Protein AF-A0A836KSA7-F1 (afdb_monomer)

pLDDT: mean 70.34, std 17.81, range [30.48, 93.75]

Solvent-accessible surface area (backbone atoms only — not comparable to full-atom values): 11871 Å² total; per-residue (Å²): 141,84,83,89,85,87,88,81,93,78,91,84,72,97,82,87,84,76,79,69,64,59,57,54,52,58,58,57,68,65,62,60,73,76,80,74,68,47,34,47,59,55,51,37,51,52,52,47,57,53,31,49,72,66,36,78,79,47,52,71,56,47,30,69,50,36,53,71,79,88,66,91,42,76,52,68,41,68,75,39,38,83,56,42,76,61,32,20,43,34,37,53,62,88,69,81,68,68,41,80,44,81,46,84,77,20,40,37,36,34,55,71,81,59,95,88,54,55,53,57,40,32,39,33,41,35,27,39,52,88,24,44,30,82,48,67,77,38,71,33,66,48,44,75,43,66,84,51,67,65,24,41,33,42,36,33,36,38,38,31,40,97,86,66,56,61,45,77,48,76,55,45,54,35,38,32,33,38,28,60,44,53,74,72,60,67,58,64,59,60,56,44,45,60,67,55,27,36,63,40,33,60,61,44,66

Sequence (205 aa):
MASSAARSSRSPGFRALCMFGTVALVLLSVCGAPAQGATVADLKNEIRRELQSINVGMTDLYSSLSSPPTVQQQFCTTSIMSEAEGLSLTMEKLSTPYGVLATKFGLLIFKDDFVFGPSIKLIGASARADGTLTTDVQRGNSILVPYEPQTIVFVTGIITNSRGDVSILPMSHYMLVSAYFCSYMHMDVATLYKETFKDVFAELA

Organism: NCBI:txid2249476

Foldseek 3Di:
DDDDDDDDDDDDDPDDPDPPVVVVVVVVPVPDDPPQFDFLLQLLVVVLVVLVVQPPPCNVVQLVLLAFDPDDDFDFDPVLCVLPNFKTKGWDDPPDFWDWDRHNFAIKIAGDDPVPWWDKKKWKFKAALVGGTPHPIDIDRIDGYGQDARIKIKMKMWTQGPVRNIDIGRIIIMHMHTPCCVPPVVHDVSCCRCPSNVVSSVSND

Mean predicted aligned error: 13.47 Å

Structure (mmCIF, N/CA/C/O backbone):
data_AF-A0A836KSA7-F1
#
_entry.id   AF-A0A836KSA7-F1
#
loop_
_atom_site.group_PDB
_atom_site.id
_atom_site.type_symbol
_atom_site.label_atom_id
_atom_site.label_alt_id
_atom_site.label_comp_id
_atom_site.label_asym_id
_atom_site.label_entity_id
_atom_site.label_seq_id
_atom_site.pdbx_PDB_ins_code
_atom_site.Cartn_x
_atom_site.Cartn_y
_atom_site.Cartn_z
_atom_site.occupancy
_atom_site.B_iso_or_equiv
_atom_site.auth_seq_id
_atom_site.auth_comp_id
_atom_site.auth_asym_id
_atom_site.auth_atom_id
_atom_site.pdbx_PDB_model_num
ATOM 1 N N . MET A 1 1 ? -36.932 87.471 -33.719 1.00 32.34 1 MET A N 1
ATOM 2 C CA . MET A 1 1 ? -36.378 88.226 -32.572 1.00 32.34 1 MET A CA 1
ATOM 3 C C . MET A 1 1 ? -35.072 87.573 -32.147 1.00 32.34 1 MET A C 1
ATOM 5 O O . MET A 1 1 ? -34.946 86.365 -32.290 1.00 32.34 1 MET A O 1
ATOM 9 N N . ALA A 1 2 ? -34.091 88.384 -31.759 1.00 31.36 2 ALA A N 1
ATOM 10 C CA . ALA A 1 2 ? -32.671 88.055 -31.711 1.00 31.36 2 ALA A CA 1
ATOM 11 C C . ALA A 1 2 ? -32.148 87.638 -30.318 1.00 31.36 2 ALA A C 1
ATOM 13 O O . ALA A 1 2 ? -32.700 88.043 -29.304 1.00 31.36 2 ALA A O 1
ATOM 14 N N . SER A 1 3 ? -30.998 86.951 -30.356 1.00 30.89 3 SER A N 1
ATOM 15 C CA . SER A 1 3 ? -29.806 87.102 -29.495 1.00 30.89 3 SER A CA 1
ATOM 16 C C . SER A 1 3 ? -29.750 86.558 -28.049 1.00 30.89 3 SER A C 1
ATOM 18 O O . SER A 1 3 ? -30.451 87.011 -27.157 1.00 30.89 3 SER A O 1
ATOM 20 N N . SER A 1 4 ? -28.742 85.687 -27.855 1.00 37.44 4 SER A N 1
ATOM 21 C CA . SER A 1 4 ? -27.735 85.610 -26.766 1.00 37.44 4 SER A CA 1
ATOM 22 C C . SER A 1 4 ? -28.146 85.598 -25.280 1.00 37.44 4 SER A C 1
ATOM 24 O O . SER A 1 4 ? -28.617 86.605 -24.768 1.00 37.44 4 SER A O 1
ATOM 26 N N . ALA A 1 5 ? -27.717 84.563 -24.535 1.00 40.38 5 ALA A N 1
ATOM 27 C CA . ALA A 1 5 ? -26.548 84.599 -23.625 1.00 40.38 5 ALA A CA 1
ATOM 28 C C . ALA A 1 5 ? -26.619 83.589 -22.450 1.00 40.38 5 ALA A C 1
ATOM 30 O O . ALA A 1 5 ? -27.679 83.303 -21.909 1.00 40.38 5 ALA A O 1
ATOM 31 N N . ALA A 1 6 ? -25.412 83.200 -22.013 1.00 33.62 6 ALA A N 1
ATOM 32 C CA . ALA A 1 6 ? -24.986 82.814 -20.658 1.00 33.62 6 ALA A CA 1
ATOM 33 C C . ALA A 1 6 ? -24.927 81.323 -20.248 1.00 33.62 6 ALA A C 1
ATOM 35 O O . ALA A 1 6 ? -25.902 80.583 -20.195 1.00 33.62 6 ALA A O 1
ATOM 36 N N . ARG A 1 7 ? -23.688 80.946 -19.897 1.00 40.22 7 ARG A N 1
ATOM 37 C CA . ARG A 1 7 ? -23.184 79.690 -19.324 1.00 40.22 7 ARG A CA 1
ATOM 38 C C . ARG A 1 7 ? -23.739 79.428 -17.920 1.00 40.22 7 ARG A C 1
ATOM 40 O O . ARG A 1 7 ? -23.856 80.361 -17.134 1.00 40.22 7 ARG A O 1
ATOM 47 N N . SER A 1 8 ? -23.846 78.155 -17.537 1.00 30.48 8 SER A N 1
ATOM 48 C CA . SER A 1 8 ? -23.557 77.739 -16.161 1.00 30.48 8 SER A CA 1
ATOM 49 C C . SER A 1 8 ? -23.083 76.287 -16.107 1.00 30.48 8 SER A C 1
ATOM 51 O O . SER A 1 8 ? -23.613 75.403 -16.774 1.00 30.48 8 SER A O 1
ATOM 53 N N . SER A 1 9 ? -22.026 76.108 -15.327 1.00 40.66 9 SER A N 1
ATOM 54 C CA . SER A 1 9 ? -21.291 74.888 -15.026 1.00 40.66 9 SER A CA 1
ATOM 55 C C . SER A 1 9 ? -22.154 73.832 -14.332 1.00 40.66 9 SER A C 1
ATOM 57 O O . SER A 1 9 ? -22.823 74.130 -13.343 1.00 40.66 9 SER A O 1
ATOM 59 N N . ARG A 1 10 ? -22.056 72.579 -14.789 1.00 36.41 10 ARG A N 1
ATOM 60 C CA . ARG A 1 10 ? -22.175 71.383 -13.941 1.00 36.41 10 ARG A CA 1
ATOM 61 C C . ARG A 1 10 ? -21.562 70.192 -14.669 1.00 36.41 10 ARG A C 1
ATOM 63 O O . ARG A 1 10 ? -22.126 69.679 -15.629 1.00 36.41 10 ARG A O 1
ATOM 70 N N . SER A 1 11 ? -20.386 69.775 -14.216 1.00 45.88 11 SER A N 1
ATOM 71 C CA . SER A 1 11 ? -19.821 68.467 -14.531 1.00 45.88 11 SER A CA 1
ATOM 72 C C . SER A 1 11 ? -20.641 67.366 -13.848 1.00 45.88 11 SER A C 1
ATOM 74 O O . SER A 1 11 ? -21.010 67.489 -12.679 1.00 45.88 11 SER A O 1
ATOM 76 N N . PRO A 1 12 ? -20.906 66.269 -14.565 1.00 36.81 12 PRO A N 1
ATOM 77 C CA . PRO A 1 12 ? -20.819 64.947 -13.957 1.00 36.81 12 PRO A CA 1
ATOM 78 C C . PRO A 1 12 ? -20.039 64.013 -14.900 1.00 36.81 12 PRO A C 1
ATOM 80 O O . PRO A 1 12 ? -20.080 64.151 -16.113 1.00 36.81 12 PRO A O 1
ATOM 83 N N . GLY A 1 13 ? -19.276 63.033 -14.459 1.00 34.88 13 GLY A N 1
ATOM 84 C CA . GLY A 1 13 ? -18.901 62.634 -13.127 1.00 34.88 13 GLY A CA 1
ATOM 85 C C . GLY A 1 13 ? -17.680 61.737 -13.281 1.00 34.88 13 GLY A C 1
ATOM 86 O O . GLY A 1 13 ? -17.583 60.929 -14.203 1.00 34.88 13 GLY A O 1
ATOM 87 N N . PHE A 1 14 ? -16.740 61.900 -12.359 1.00 44.47 14 PHE A N 1
ATOM 88 C CA . PHE A 1 14 ? -15.823 60.841 -11.974 1.00 44.47 14 PHE A CA 1
ATOM 89 C C . PHE A 1 14 ? -16.623 59.550 -11.759 1.00 44.47 14 PHE A C 1
ATOM 91 O O . PHE A 1 14 ? -17.482 59.546 -10.878 1.00 44.47 14 PHE A O 1
ATOM 98 N N . ARG A 1 15 ? -16.360 58.500 -12.551 1.00 42.03 15 ARG A N 1
ATOM 99 C CA . ARG A 1 15 ? -16.540 57.061 -12.236 1.00 42.03 15 ARG A CA 1
ATOM 100 C C . ARG A 1 15 ? -16.454 56.232 -13.521 1.00 42.03 15 ARG A C 1
ATOM 102 O O . ARG A 1 15 ? -17.458 55.748 -14.024 1.00 42.03 15 ARG A O 1
ATOM 109 N N . ALA A 1 16 ? -15.250 56.054 -14.053 1.00 43.50 16 ALA A N 1
ATOM 110 C CA . ALA A 1 16 ? -15.011 55.024 -15.068 1.00 43.50 16 ALA A CA 1
ATOM 111 C C . ALA A 1 16 ? -13.532 54.623 -15.135 1.00 43.50 16 ALA A C 1
ATOM 113 O O . ALA A 1 16 ? -12.961 54.537 -16.209 1.00 43.50 16 ALA A O 1
ATOM 114 N N . LEU A 1 17 ? -12.881 54.419 -13.991 1.00 44.91 17 LEU A N 1
ATOM 115 C CA . LEU A 1 17 ? -11.536 53.841 -13.920 1.00 44.91 17 LEU A CA 1
ATOM 116 C C . LEU A 1 17 ? -11.388 53.239 -12.528 1.00 44.91 17 LEU A C 1
ATOM 118 O O . LEU A 1 17 ? -10.976 53.941 -11.620 1.00 44.91 17 LEU A O 1
ATOM 122 N N . CYS A 1 18 ? -11.850 52.000 -12.338 1.00 44.34 18 CYS A N 1
ATOM 123 C CA . CYS A 1 18 ? -11.487 51.156 -11.182 1.00 44.34 18 CYS A CA 1
ATOM 124 C C . CYS A 1 18 ? -12.026 49.711 -11.256 1.00 44.34 18 CYS A C 1
ATOM 126 O O . CYS A 1 18 ? -11.783 48.943 -10.335 1.00 44.34 18 CYS A O 1
ATOM 128 N N . MET A 1 19 ? -12.741 49.300 -12.314 1.00 45.00 19 MET A N 1
ATOM 129 C CA . MET A 1 19 ? -13.352 47.955 -12.380 1.00 45.00 19 MET A CA 1
ATOM 130 C C . MET A 1 19 ? -12.636 46.936 -13.276 1.00 45.00 19 MET A C 1
ATOM 132 O O . MET A 1 19 ? -13.084 45.800 -13.357 1.00 45.00 19 MET A O 1
ATOM 136 N N . PHE A 1 20 ? -11.524 47.298 -13.922 1.00 42.38 20 PHE A N 1
ATOM 137 C CA . PHE A 1 20 ? -10.760 46.346 -14.746 1.00 42.38 20 PHE A CA 1
ATOM 138 C C . PHE A 1 20 ? -9.479 45.834 -14.067 1.00 42.38 20 PHE A C 1
ATOM 140 O O . PHE A 1 20 ? -8.949 44.805 -14.469 1.00 42.38 20 PHE A O 1
ATOM 147 N N . GLY A 1 21 ? -9.006 46.499 -13.005 1.00 41.69 21 GLY A N 1
ATOM 148 C CA . GLY A 1 21 ? -7.803 46.078 -12.273 1.00 41.69 21 GLY A CA 1
ATOM 149 C C . GLY A 1 21 ? -8.043 44.939 -11.278 1.00 41.69 21 GLY A C 1
ATOM 150 O O . GLY A 1 21 ? -7.181 44.085 -11.098 1.00 41.69 21 GLY A O 1
ATOM 151 N N . THR A 1 22 ? -9.224 44.879 -10.658 1.00 47.09 22 THR A N 1
ATOM 152 C CA . THR A 1 22 ? -9.536 43.862 -9.639 1.00 47.09 22 THR A CA 1
ATOM 153 C C . THR A 1 22 ? -9.866 42.501 -10.242 1.00 47.09 22 THR A C 1
ATOM 155 O O . THR A 1 22 ? -9.516 41.484 -9.655 1.00 47.09 22 THR A O 1
ATOM 158 N N . VAL A 1 23 ? -10.456 42.453 -11.440 1.00 46.97 23 VAL A N 1
ATOM 159 C CA . VAL A 1 23 ? -10.751 41.180 -12.123 1.00 46.97 23 VAL A CA 1
ATOM 160 C C . VAL A 1 23 ? -9.466 40.511 -12.625 1.00 46.97 23 VAL A C 1
ATOM 162 O O . VAL A 1 23 ? -9.320 39.298 -12.503 1.00 46.97 23 VAL A O 1
ATOM 165 N N . ALA A 1 24 ? -8.491 41.292 -13.103 1.00 46.97 24 ALA A N 1
ATOM 166 C CA . ALA A 1 24 ? -7.192 40.765 -13.520 1.00 46.97 24 ALA A CA 1
ATOM 167 C C . ALA A 1 24 ? -6.358 40.238 -12.336 1.00 46.97 24 ALA A C 1
ATOM 169 O O . 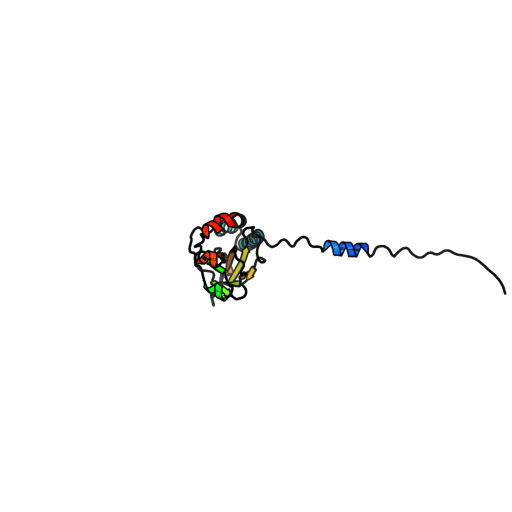ALA A 1 24 ? -5.705 39.205 -12.467 1.00 46.97 24 ALA A O 1
ATOM 170 N N . LEU A 1 25 ? -6.421 40.890 -11.166 1.00 45.59 25 LEU A N 1
ATOM 171 C CA . LEU A 1 25 ? -5.718 40.413 -9.968 1.00 45.59 25 LEU A CA 1
ATOM 172 C C . LEU A 1 25 ? -6.342 39.130 -9.392 1.00 45.59 25 LEU A C 1
ATOM 174 O O . LEU A 1 25 ? -5.611 38.254 -8.943 1.00 45.59 25 LEU A O 1
ATOM 178 N N . VAL A 1 26 ? -7.672 38.991 -9.458 1.00 50.16 26 VAL A N 1
ATOM 179 C CA . VAL A 1 26 ? -8.382 37.770 -9.032 1.00 50.16 26 VAL A CA 1
ATOM 180 C C . VAL A 1 26 ? -8.122 36.606 -9.994 1.00 50.16 26 VAL A C 1
ATOM 182 O O . VAL A 1 26 ? -7.989 35.473 -9.550 1.00 50.16 26 VAL A O 1
ATOM 185 N N . LEU A 1 27 ? -7.983 36.857 -11.299 1.00 43.53 27 LEU A N 1
ATOM 186 C CA . LEU A 1 27 ? -7.633 35.808 -12.266 1.00 43.53 27 LEU A CA 1
ATO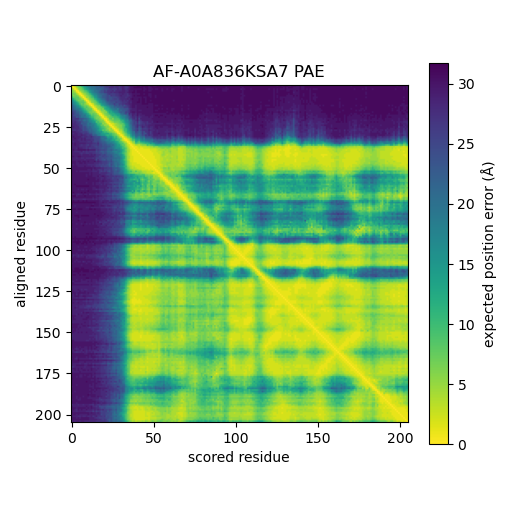M 187 C C . LEU A 1 27 ? -6.163 35.367 -12.157 1.00 43.53 27 LEU A C 1
ATOM 189 O O . LEU A 1 27 ? -5.866 34.195 -12.372 1.00 43.53 27 LEU A O 1
ATOM 193 N N . LEU A 1 28 ? -5.250 36.266 -11.768 1.00 44.25 28 LEU A N 1
ATOM 194 C CA . LEU A 1 28 ? -3.837 35.933 -11.543 1.00 44.25 28 LEU A CA 1
ATOM 195 C C . LEU A 1 28 ? -3.579 35.242 -10.194 1.00 44.25 28 LEU A C 1
ATOM 197 O O . LEU A 1 28 ? -2.612 34.495 -10.090 1.00 44.25 28 LEU A O 1
ATOM 201 N N . SER A 1 29 ? -4.443 35.412 -9.187 1.00 43.97 29 SER A N 1
ATOM 202 C CA . SER A 1 29 ? -4.341 34.668 -7.918 1.00 43.97 29 SER A CA 1
ATOM 203 C C . SER A 1 29 ? -4.849 33.222 -8.001 1.00 43.97 29 SER A C 1
ATOM 205 O O . SER A 1 29 ? -4.660 32.458 -7.061 1.00 43.97 29 SER A O 1
ATOM 207 N N . VAL A 1 30 ? -5.501 32.846 -9.110 1.00 47.84 30 VAL A N 1
ATOM 208 C CA . VAL A 1 30 ? -5.959 31.470 -9.399 1.00 47.84 30 VAL A CA 1
ATOM 209 C C . VAL A 1 30 ? -4.967 30.731 -10.312 1.00 47.84 30 VAL A C 1
ATOM 211 O O . VAL A 1 30 ? -5.152 29.553 -10.609 1.00 47.84 30 VAL A O 1
ATOM 214 N N . CYS A 1 31 ? -3.857 31.377 -10.700 1.00 42.41 31 CYS A N 1
ATOM 215 C CA . CYS A 1 31 ? -2.671 30.667 -11.172 1.00 42.41 31 CYS A CA 1
ATOM 216 C C . CYS A 1 31 ? -2.085 29.936 -9.963 1.00 42.41 31 CYS A C 1
ATOM 218 O O . CYS A 1 31 ? -1.319 30.496 -9.179 1.00 42.41 31 CYS A O 1
ATOM 220 N N . GLY A 1 32 ? -2.606 28.725 -9.766 1.00 41.94 32 GLY A N 1
ATOM 221 C CA . GLY A 1 32 ? -2.458 27.935 -8.567 1.00 41.94 32 GLY A CA 1
ATOM 222 C C . GLY A 1 32 ? -1.011 27.851 -8.124 1.00 41.94 32 GLY A C 1
ATOM 223 O O . GLY A 1 32 ? -0.102 27.633 -8.928 1.00 41.94 32 GLY A O 1
ATOM 224 N N . ALA A 1 33 ? -0.821 27.931 -6.807 1.00 43.66 33 ALA A N 1
ATOM 225 C CA . ALA A 1 33 ? 0.244 27.150 -6.209 1.00 43.66 33 ALA A CA 1
ATOM 226 C C . ALA A 1 33 ? 0.212 25.767 -6.885 1.00 43.66 33 ALA A C 1
ATOM 228 O O . ALA A 1 33 ? -0.894 25.232 -7.055 1.00 43.66 33 ALA A O 1
ATOM 229 N N . PRO A 1 34 ? 1.356 25.226 -7.344 1.00 44.81 34 PRO A N 1
ATOM 230 C CA . PRO A 1 34 ? 1.368 23.879 -7.888 1.00 44.81 34 PRO A CA 1
ATOM 231 C C . PRO A 1 34 ? 0.628 23.012 -6.877 1.00 44.81 34 PRO A C 1
ATOM 233 O O . PRO A 1 34 ? 0.962 23.065 -5.691 1.00 44.81 34 PRO A O 1
ATOM 236 N N . ALA A 1 35 ? -0.442 22.341 -7.312 1.00 53.56 35 ALA A N 1
ATOM 237 C CA . ALA A 1 35 ? -1.150 21.406 -6.457 1.00 53.56 35 ALA A CA 1
ATOM 238 C C . ALA A 1 35 ? -0.094 20.389 -6.027 1.00 53.56 35 ALA A C 1
ATOM 240 O O . ALA A 1 35 ? 0.363 19.590 -6.844 1.00 53.56 35 ALA A O 1
ATOM 241 N N . GLN A 1 36 ? 0.411 20.538 -4.801 1.00 63.84 36 GLN A N 1
ATOM 242 C CA . GLN A 1 36 ? 1.409 19.628 -4.275 1.00 63.84 36 GLN A CA 1
ATOM 243 C C . GLN A 1 36 ? 0.707 18.281 -4.212 1.00 63.84 36 GLN A C 1
ATOM 245 O O . GLN A 1 36 ? -0.367 18.172 -3.620 1.00 63.84 36 GLN A O 1
ATOM 250 N N . GLY A 1 37 ? 1.254 17.301 -4.933 1.00 74.31 37 GLY A N 1
ATOM 251 C CA . GLY A 1 37 ? 0.722 15.948 -4.901 1.00 74.31 37 GLY A CA 1
ATOM 252 C C . GLY A 1 37 ? 0.707 15.448 -3.462 1.00 74.31 37 GLY A C 1
ATOM 253 O O . GLY A 1 37 ? 1.581 15.818 -2.676 1.00 74.31 37 GLY A O 1
ATOM 254 N N . ALA A 1 38 ? -0.288 14.630 -3.123 1.00 88.12 38 ALA A N 1
ATOM 255 C CA . ALA A 1 38 ? -0.345 13.996 -1.816 1.00 88.12 38 ALA A CA 1
ATOM 256 C C . ALA A 1 38 ? 0.953 13.219 -1.551 1.00 88.12 38 ALA A C 1
ATOM 258 O O . ALA A 1 38 ? 1.590 12.694 -2.467 1.00 88.12 38 ALA A O 1
ATOM 259 N N . THR A 1 39 ? 1.352 13.151 -0.292 1.00 93.00 39 THR A N 1
ATOM 260 C CA . THR A 1 39 ? 2.628 12.588 0.145 1.00 93.00 39 THR A CA 1
ATOM 261 C C . THR A 1 39 ? 2.418 11.453 1.135 1.00 93.00 39 THR A C 1
ATOM 263 O O . THR A 1 39 ? 1.345 11.265 1.712 1.00 93.00 39 THR A O 1
ATOM 266 N N . VAL A 1 40 ? 3.474 10.689 1.379 1.00 90.38 40 VAL A N 1
ATOM 267 C CA . VAL A 1 40 ? 3.503 9.653 2.419 1.00 90.38 40 VAL A CA 1
ATOM 268 C C . VAL A 1 40 ? 3.157 10.219 3.807 1.00 90.38 40 VAL A C 1
ATOM 270 O O . VAL A 1 40 ? 2.525 9.526 4.608 1.00 90.38 40 VAL A O 1
ATOM 273 N N . ALA A 1 41 ? 3.465 11.492 4.071 1.00 91.00 41 ALA A N 1
ATOM 274 C CA . ALA A 1 41 ? 3.054 12.175 5.295 1.00 91.00 41 ALA A CA 1
ATOM 275 C C . ALA A 1 41 ? 1.522 12.278 5.420 1.00 91.00 41 ALA A C 1
ATOM 277 O O . ALA A 1 41 ? 0.976 12.123 6.515 1.00 91.00 41 ALA A O 1
ATOM 278 N N . ASP A 1 42 ? 0.802 12.470 4.312 1.00 92.50 42 ASP A N 1
ATOM 279 C CA . ASP A 1 42 ? -0.664 12.504 4.308 1.00 92.50 42 ASP A CA 1
ATOM 280 C C . ASP A 1 42 ? -1.252 11.134 4.658 1.00 92.50 42 ASP A C 1
ATOM 282 O O . ASP A 1 42 ? -2.176 11.043 5.469 1.00 92.50 42 ASP A O 1
ATOM 286 N N . LEU A 1 43 ? -0.664 10.054 4.130 1.00 91.44 43 LEU A N 1
ATOM 287 C CA . LEU A 1 43 ? -1.025 8.685 4.505 1.00 91.44 43 LEU A CA 1
ATOM 288 C C . LEU A 1 43 ? -0.759 8.418 5.996 1.00 91.44 43 LEU A C 1
ATOM 290 O O . LEU A 1 43 ? -1.621 7.877 6.692 1.00 91.44 43 LEU A O 1
ATOM 294 N N . LYS A 1 44 ? 0.405 8.834 6.512 1.00 90.38 44 LYS A N 1
ATOM 295 C CA . LYS A 1 44 ? 0.755 8.721 7.937 1.00 90.38 44 LYS A CA 1
ATOM 296 C C . LYS A 1 44 ? -0.264 9.437 8.819 1.00 90.38 44 LYS A C 1
ATOM 298 O O . LYS A 1 44 ? -0.751 8.870 9.799 1.00 90.38 44 LYS A O 1
ATOM 303 N N . ASN A 1 45 ? -0.579 10.684 8.482 1.00 90.12 45 ASN A N 1
ATOM 304 C CA . ASN A 1 45 ? -1.521 11.511 9.230 1.00 90.12 45 ASN A CA 1
ATOM 305 C C . ASN A 1 45 ? -2.919 10.899 9.226 1.00 90.12 45 ASN A C 1
ATOM 307 O O . ASN A 1 45 ? -3.598 10.898 10.255 1.00 90.12 45 ASN A O 1
ATOM 311 N N . GLU A 1 46 ? -3.319 10.325 8.097 1.00 90.50 46 GLU A N 1
ATOM 312 C CA . GLU A 1 46 ? -4.594 9.647 7.975 1.00 90.50 46 GLU A CA 1
ATOM 313 C C . GLU A 1 46 ? -4.704 8.446 8.915 1.00 90.50 46 GLU A C 1
ATOM 315 O O . GLU A 1 46 ? -5.675 8.323 9.663 1.00 90.50 46 GLU A O 1
ATOM 320 N N . ILE A 1 47 ? -3.688 7.586 8.935 1.00 88.44 47 ILE A N 1
ATOM 321 C CA . ILE A 1 47 ? -3.703 6.399 9.791 1.00 88.44 47 ILE A CA 1
ATOM 322 C C . ILE A 1 47 ? -3.595 6.793 11.268 1.00 88.44 47 ILE A C 1
ATOM 324 O O . ILE A 1 47 ? -4.309 6.244 12.108 1.00 88.44 47 ILE A O 1
ATOM 328 N N . ARG A 1 48 ? -2.785 7.806 11.600 1.00 87.00 48 ARG A N 1
ATOM 329 C CA . ARG A 1 48 ? -2.711 8.359 12.961 1.00 87.00 48 ARG A CA 1
ATOM 330 C C . ARG A 1 48 ? -4.056 8.873 13.456 1.00 87.00 48 ARG A C 1
ATOM 332 O O . ARG A 1 48 ? -4.421 8.586 14.595 1.00 87.00 48 ARG A O 1
ATOM 339 N N . ARG A 1 49 ? -4.801 9.595 12.615 1.00 86.94 49 ARG A N 1
ATOM 340 C CA . ARG A 1 49 ? -6.138 10.099 12.956 1.00 86.94 49 ARG A CA 1
ATOM 341 C C . ARG A 1 49 ? -7.084 8.963 13.331 1.00 86.94 49 ARG A C 1
ATOM 343 O O . ARG A 1 49 ? -7.835 9.069 14.297 1.00 86.94 49 ARG A O 1
ATOM 350 N N . GLU A 1 50 ? -7.033 7.867 12.590 1.00 85.69 50 GLU A N 1
ATOM 351 C CA . GLU A 1 50 ? -7.880 6.707 12.851 1.00 85.69 50 GLU A CA 1
ATOM 352 C C . GLU A 1 50 ? -7.437 5.948 14.105 1.00 85.69 50 GLU A C 1
ATOM 354 O O . GLU A 1 50 ? -8.274 5.583 14.924 1.00 85.69 50 GLU A O 1
ATOM 359 N N . LEU A 1 51 ? -6.134 5.790 14.338 1.00 82.31 51 LEU A N 1
ATOM 360 C CA . LEU A 1 51 ? -5.612 5.173 15.561 1.00 82.31 51 LEU A CA 1
ATOM 361 C C . LEU A 1 51 ? -5.997 5.939 16.825 1.00 82.31 51 LEU A C 1
ATOM 363 O O . LEU A 1 51 ? -6.386 5.324 17.816 1.00 82.31 51 LEU A O 1
ATOM 367 N N . GLN A 1 52 ? -5.955 7.271 16.777 1.00 80.94 52 GLN A N 1
ATOM 368 C CA . GLN A 1 52 ? -6.413 8.122 17.877 1.00 80.94 52 GLN A CA 1
ATOM 369 C C . GLN A 1 52 ? -7.897 7.914 18.195 1.00 80.94 52 GLN A C 1
ATOM 371 O O . GLN A 1 52 ? -8.287 8.025 19.355 1.00 80.94 52 GLN A O 1
ATOM 376 N N . SER A 1 53 ? -8.716 7.576 17.192 1.00 77.88 53 SER A N 1
ATOM 377 C CA . SER A 1 53 ? -10.130 7.247 17.404 1.00 77.88 53 SER A CA 1
ATOM 378 C C . SER A 1 53 ? -10.343 5.897 18.102 1.00 77.88 53 SER A C 1
ATOM 380 O O . SER A 1 53 ? -11.380 5.698 18.730 1.00 77.88 53 SER A O 1
ATOM 382 N N . ILE A 1 54 ? -9.360 4.990 18.032 1.00 77.50 54 ILE A N 1
ATOM 383 C CA . ILE A 1 54 ? -9.385 3.682 18.700 1.00 77.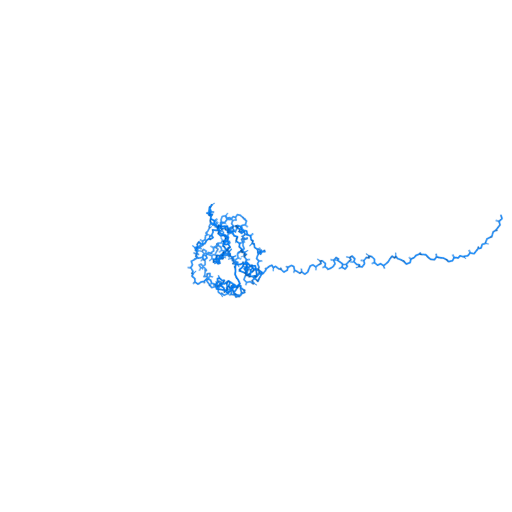50 54 ILE A CA 1
ATOM 384 C C . ILE A 1 54 ? -8.921 3.830 20.151 1.00 77.50 54 ILE A C 1
ATOM 386 O O . ILE A 1 54 ? -9.636 3.448 21.076 1.00 77.50 54 ILE A O 1
ATOM 390 N N . ASN A 1 55 ? -7.713 4.365 20.357 1.00 70.88 55 ASN A N 1
ATOM 391 C CA . ASN A 1 55 ? -7.151 4.675 21.671 1.00 70.88 55 ASN A CA 1
ATOM 392 C C . ASN A 1 55 ? -5.912 5.575 21.512 1.00 70.88 55 ASN A C 1
ATOM 394 O O . ASN A 1 55 ? -5.076 5.342 20.639 1.00 70.88 55 ASN A O 1
ATOM 398 N N . VAL A 1 56 ? -5.735 6.542 22.414 1.00 64.44 56 VAL A N 1
ATOM 399 C CA . VAL A 1 56 ? -4.582 7.460 22.443 1.00 64.44 56 VAL A CA 1
ATOM 400 C C . VAL A 1 56 ? -3.233 6.716 22.504 1.00 64.44 56 VAL A C 1
ATOM 402 O O . VAL A 1 56 ? -2.257 7.208 21.953 1.00 64.44 56 VAL A O 1
ATOM 405 N N . GLY A 1 57 ? -3.169 5.518 23.102 1.00 60.31 57 GLY A N 1
ATOM 406 C CA . GLY A 1 57 ? -1.937 4.714 23.197 1.00 60.31 57 GLY A CA 1
ATOM 407 C C . GLY A 1 57 ? -1.569 3.880 21.957 1.00 60.31 57 GLY A C 1
ATOM 408 O O . GLY A 1 57 ? -0.522 3.240 21.949 1.00 60.31 57 GLY A O 1
ATOM 409 N N . MET A 1 58 ? -2.406 3.845 20.913 1.00 63.12 58 MET A N 1
ATOM 410 C CA . MET A 1 58 ? -2.180 2.991 19.731 1.00 63.12 58 MET A CA 1
ATOM 411 C C . MET A 1 58 ? -1.303 3.643 18.652 1.00 63.12 58 MET A C 1
ATOM 413 O O . MET A 1 58 ? -0.873 2.964 17.721 1.00 63.12 58 MET A O 1
ATOM 417 N N . THR A 1 59 ? -1.006 4.940 18.756 1.00 61.16 59 THR A N 1
ATOM 418 C CA . THR A 1 59 ? -0.159 5.649 17.782 1.00 61.16 59 THR A CA 1
ATOM 419 C C . THR A 1 59 ? 1.297 5.194 17.809 1.00 61.16 59 THR A C 1
ATOM 421 O O . THR A 1 59 ? 1.936 5.190 16.760 1.00 61.16 59 THR A O 1
ATOM 424 N N . ASP A 1 60 ? 1.802 4.751 18.962 1.00 59.81 60 ASP A N 1
ATOM 425 C CA . ASP A 1 60 ? 3.178 4.252 19.091 1.00 59.81 60 ASP A CA 1
ATOM 426 C C . ASP A 1 60 ? 3.348 2.890 18.394 1.00 59.81 60 ASP A C 1
ATOM 428 O O . ASP A 1 60 ? 4.401 2.601 17.822 1.00 59.81 60 ASP A O 1
ATOM 432 N N . LEU A 1 61 ? 2.274 2.088 18.344 1.00 60.72 61 LEU A N 1
ATOM 433 C CA . LEU A 1 61 ? 2.241 0.786 17.672 1.00 60.72 61 LEU A CA 1
ATOM 434 C C . LEU A 1 61 ? 2.417 0.921 16.152 1.00 60.72 61 LEU A C 1
ATOM 436 O O . LEU A 1 61 ? 3.014 0.053 15.519 1.00 60.72 61 LEU A O 1
ATOM 440 N N . TYR A 1 62 ? 1.941 2.020 15.567 1.00 66.25 62 TYR A N 1
ATOM 441 C CA . TYR A 1 62 ? 1.984 2.242 14.123 1.00 66.25 62 TYR A CA 1
ATOM 442 C C . TYR A 1 62 ? 3.403 2.289 13.561 1.00 66.25 62 TYR A C 1
ATOM 444 O O . TYR A 1 62 ? 3.669 1.644 12.552 1.00 66.25 62 TYR A O 1
ATOM 452 N N . SER A 1 63 ? 4.317 2.962 14.266 1.00 62.47 63 SER A N 1
ATOM 453 C CA . SER A 1 63 ? 5.716 3.099 13.845 1.00 62.47 63 SER A CA 1
ATOM 454 C C . SER A 1 63 ? 6.416 1.750 13.636 1.00 62.47 63 SER A C 1
ATOM 456 O O . SER A 1 63 ? 7.251 1.586 12.749 1.00 62.47 63 SER A O 1
ATOM 458 N N . SER A 1 64 ? 6.032 0.745 14.431 1.00 62.06 64 SER A N 1
ATOM 459 C CA . SER A 1 64 ? 6.553 -0.619 14.320 1.00 62.06 64 SER A CA 1
ATOM 460 C C . SER A 1 64 ? 5.956 -1.394 13.139 1.00 62.06 64 SER A C 1
ATOM 462 O O . SER A 1 64 ? 6.632 -2.241 12.550 1.00 62.06 64 SER A O 1
ATOM 464 N N . LEU A 1 65 ? 4.712 -1.078 12.763 1.00 62.34 65 LEU A N 1
ATOM 465 C CA . LEU A 1 65 ? 3.970 -1.729 11.679 1.00 62.34 65 LEU A CA 1
ATOM 466 C C . LEU A 1 65 ? 4.355 -1.200 10.294 1.00 62.34 65 LEU A C 1
ATOM 468 O O . LEU A 1 65 ? 4.125 -1.889 9.307 1.00 62.34 65 LEU A O 1
ATOM 472 N N . SER A 1 66 ? 4.943 -0.008 10.222 1.00 70.25 66 SER A N 1
ATOM 473 C CA . SER A 1 66 ? 5.389 0.641 8.988 1.00 70.25 66 SER A CA 1
ATOM 474 C C . SER A 1 66 ? 6.883 0.459 8.709 1.00 70.25 66 SER A C 1
ATOM 476 O O . SER A 1 66 ? 7.477 1.240 7.971 1.00 70.25 66 SER A O 1
ATOM 478 N N . SER A 1 67 ? 7.525 -0.529 9.336 1.00 75.12 67 SER A N 1
ATOM 479 C CA . SER A 1 67 ? 8.933 -0.842 9.087 1.00 75.12 67 SER A CA 1
ATOM 480 C C . SER A 1 67 ? 9.109 -1.616 7.770 1.00 75.12 67 SER A C 1
ATOM 482 O O . SER A 1 67 ? 8.199 -2.337 7.352 1.00 75.12 67 SER A O 1
ATOM 484 N N . PRO A 1 68 ? 10.267 -1.488 7.091 1.00 72.12 68 PRO A N 1
ATOM 485 C CA . PRO A 1 68 ? 10.511 -2.230 5.863 1.00 72.12 68 PRO A CA 1
ATOM 486 C C . PRO A 1 68 ? 10.498 -3.750 6.121 1.00 72.12 68 PRO A C 1
ATOM 488 O O . PRO A 1 68 ? 11.018 -4.197 7.152 1.00 72.12 68 PRO A O 1
ATOM 491 N N . PRO A 1 69 ? 9.984 -4.557 5.171 1.00 68.12 69 PRO A N 1
ATOM 492 C CA . PRO A 1 69 ? 9.920 -6.013 5.281 1.00 68.12 69 PRO A CA 1
ATOM 493 C C . PRO A 1 69 ? 11.258 -6.647 5.679 1.00 68.12 69 PRO A C 1
ATOM 495 O O . PRO A 1 69 ? 12.298 -6.382 5.066 1.00 68.12 69 PRO A O 1
ATOM 498 N N . THR A 1 70 ? 11.238 -7.550 6.664 1.00 61.25 70 THR A N 1
ATOM 499 C CA . THR A 1 70 ? 12.420 -8.356 7.038 1.00 61.25 70 THR A CA 1
ATOM 500 C C . THR A 1 70 ? 12.445 -9.732 6.372 1.00 61.25 70 THR A C 1
ATOM 502 O O . THR A 1 70 ? 13.528 -10.292 6.200 1.00 61.25 70 THR A O 1
ATOM 505 N N . VAL A 1 71 ? 11.287 -10.275 5.966 1.00 53.12 71 VAL A N 1
ATOM 506 C CA . VAL A 1 71 ? 11.155 -11.622 5.384 1.00 53.12 71 VAL A CA 1
ATOM 507 C C . VAL A 1 71 ? 10.765 -11.547 3.908 1.00 53.12 71 VAL A C 1
ATOM 509 O O . VAL A 1 71 ? 9.749 -10.970 3.535 1.00 53.12 71 VAL A O 1
ATOM 512 N N . GLN A 1 72 ? 11.577 -12.193 3.072 1.00 55.09 72 GLN A N 1
ATOM 513 C CA . GLN A 1 72 ? 11.471 -12.213 1.617 1.00 55.09 72 GLN A CA 1
ATOM 514 C C . GLN A 1 72 ? 10.640 -13.414 1.155 1.00 55.09 72 GLN A C 1
ATOM 516 O O . GLN A 1 72 ? 11.131 -14.540 1.098 1.00 55.09 72 GLN A O 1
ATOM 521 N N . GLN A 1 73 ? 9.384 -13.198 0.787 1.00 51.69 73 GLN A N 1
ATOM 522 C CA . GLN A 1 73 ? 8.716 -14.109 -0.139 1.00 51.69 73 GLN A CA 1
ATOM 523 C C . GLN A 1 73 ? 8.319 -13.282 -1.341 1.00 51.69 73 GLN A C 1
ATOM 525 O O . GLN A 1 73 ? 7.481 -12.407 -1.219 1.00 51.69 73 GLN A O 1
ATOM 530 N N . GLN A 1 74 ? 8.976 -13.504 -2.476 1.00 56.19 74 GLN A N 1
ATOM 531 C CA . GLN A 1 74 ? 8.615 -12.839 -3.716 1.00 56.19 74 GLN A CA 1
ATOM 532 C C . GLN A 1 74 ? 7.680 -13.762 -4.490 1.00 56.19 74 GLN A C 1
ATOM 534 O O . GLN A 1 74 ? 8.095 -14.815 -4.970 1.00 56.19 74 GLN A O 1
ATOM 539 N N . PHE A 1 75 ? 6.417 -13.375 -4.612 1.00 56.94 75 PHE A N 1
ATOM 540 C CA . PHE A 1 75 ? 5.495 -14.020 -5.538 1.00 56.94 75 PHE A CA 1
ATOM 541 C C . PHE A 1 75 ? 5.391 -13.150 -6.783 1.00 56.94 75 PHE A C 1
ATOM 543 O O . PHE A 1 75 ? 4.552 -12.259 -6.819 1.00 56.94 75 PHE A O 1
ATOM 550 N N . CYS A 1 76 ? 6.247 -13.387 -7.782 1.00 58.97 76 CYS A N 1
ATOM 551 C CA . CYS A 1 76 ? 6.072 -12.770 -9.095 1.00 58.97 76 CYS A CA 1
ATOM 552 C C . CYS A 1 76 ? 4.826 -13.380 -9.741 1.00 58.97 76 CYS A C 1
ATOM 554 O O . CYS A 1 76 ? 4.861 -14.523 -10.203 1.00 58.97 76 CYS A O 1
ATOM 556 N N . THR A 1 77 ? 3.720 -12.640 -9.774 1.00 56.53 77 THR A N 1
ATOM 557 C CA . THR A 1 77 ? 2.573 -13.055 -10.583 1.00 56.53 77 THR A CA 1
ATOM 558 C C . THR A 1 77 ? 2.731 -12.545 -12.013 1.00 56.53 77 THR A C 1
ATOM 560 O O . THR A 1 77 ? 2.684 -11.346 -12.286 1.00 56.53 77 THR A O 1
ATOM 563 N N . THR A 1 78 ? 2.898 -13.477 -12.951 1.00 52.00 78 THR A N 1
ATOM 564 C CA . THR A 1 78 ? 2.868 -13.187 -14.391 1.00 52.00 78 THR A CA 1
ATOM 565 C C . THR A 1 78 ? 1.448 -12.929 -14.898 1.00 52.00 78 THR A C 1
ATOM 567 O O . THR A 1 78 ? 1.287 -12.487 -16.031 1.00 52.00 78 THR A O 1
ATOM 570 N N . SER A 1 79 ? 0.407 -13.158 -14.081 1.00 50.16 79 SER A N 1
ATOM 571 C CA . SER A 1 79 ? -0.992 -12.957 -14.487 1.00 50.16 79 SER A CA 1
ATOM 572 C C . SER A 1 79 ? -1.339 -11.490 -14.736 1.00 50.16 79 SER A C 1
ATOM 574 O O . SER A 1 79 ? -2.341 -11.207 -15.378 1.00 50.16 79 SER A O 1
ATOM 576 N N . ILE A 1 80 ? -0.527 -10.548 -14.244 1.00 52.94 80 ILE A N 1
ATOM 577 C CA . ILE A 1 80 ? -0.718 -9.122 -14.538 1.00 52.94 80 ILE A CA 1
ATOM 578 C C . ILE A 1 80 ? -0.339 -8.821 -15.989 1.00 52.94 80 ILE A C 1
ATOM 580 O O . ILE A 1 80 ? -0.919 -7.915 -16.570 1.00 52.94 80 ILE A O 1
ATOM 584 N N . MET A 1 81 ? 0.528 -9.619 -16.623 1.00 50.16 81 MET A N 1
ATOM 585 C CA . MET A 1 81 ? 0.958 -9.384 -18.005 1.00 50.16 81 MET A CA 1
ATOM 586 C C . MET A 1 81 ? -0.193 -9.414 -19.020 1.00 50.16 81 MET A C 1
ATOM 588 O O . MET A 1 81 ? -0.066 -8.783 -20.063 1.00 50.16 81 MET A O 1
ATOM 592 N N . SER A 1 82 ? -1.300 -10.116 -18.738 1.00 48.72 82 SER A N 1
ATOM 593 C CA . SER A 1 82 ? -2.480 -10.125 -19.617 1.00 48.72 82 SER A CA 1
ATOM 594 C C . SER A 1 82 ? -3.386 -8.900 -19.453 1.00 48.72 82 SER A C 1
ATOM 596 O O . SER A 1 82 ? -4.161 -8.613 -20.358 1.00 48.72 82 SER A O 1
ATOM 598 N N . GLU A 1 83 ? -3.295 -8.185 -18.327 1.00 60.31 83 GLU A N 1
ATOM 599 C CA . GLU A 1 83 ? -4.121 -7.003 -18.019 1.00 60.31 83 GLU A CA 1
ATOM 600 C C . GLU A 1 83 ? -3.322 -5.686 -18.112 1.00 60.31 83 GLU A C 1
ATOM 602 O O . GLU A 1 83 ? -3.884 -4.636 -18.414 1.00 60.31 83 GLU A O 1
ATOM 607 N N . ALA A 1 84 ? -2.005 -5.738 -17.888 1.00 59.22 84 ALA A N 1
ATOM 608 C CA . ALA A 1 84 ? -1.048 -4.652 -18.060 1.00 59.22 84 ALA A CA 1
ATOM 609 C C . ALA A 1 84 ? 0.309 -5.215 -18.527 1.00 59.22 84 ALA A C 1
ATOM 611 O O . ALA A 1 84 ? 1.0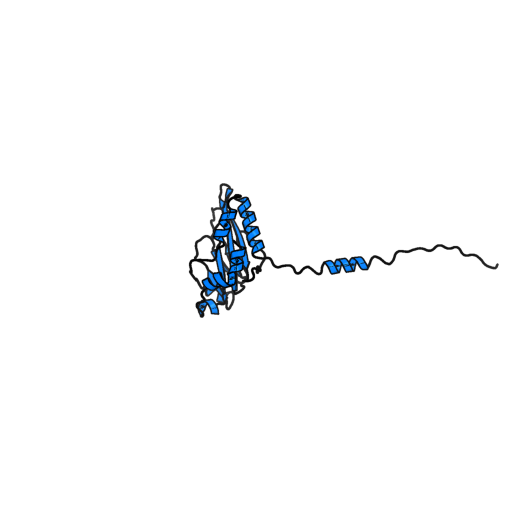72 -5.797 -17.748 1.00 59.22 84 ALA A O 1
ATOM 612 N N . GLU A 1 85 ? 0.610 -5.051 -19.819 1.00 56.88 85 GLU A N 1
ATOM 613 C CA . GLU A 1 85 ? 1.836 -5.576 -20.426 1.00 56.88 85 GLU A CA 1
ATOM 614 C C . GLU A 1 85 ? 3.097 -5.049 -19.721 1.00 56.88 85 GLU A C 1
ATOM 616 O O . GLU A 1 85 ? 3.250 -3.858 -19.455 1.00 56.88 85 GLU A O 1
ATOM 621 N N . GLY A 1 86 ? 4.038 -5.954 -19.438 1.00 58.06 86 GLY A N 1
ATOM 622 C CA . GLY A 1 86 ? 5.357 -5.587 -18.923 1.00 58.06 86 GLY A CA 1
ATOM 623 C C . GLY A 1 86 ? 5.432 -5.295 -17.421 1.00 58.06 86 GLY A C 1
ATOM 624 O O . GLY A 1 86 ? 6.487 -4.846 -16.968 1.00 58.06 86 GLY A O 1
ATOM 625 N N . LEU A 1 87 ? 4.389 -5.588 -16.634 1.00 57.72 87 LEU A N 1
ATOM 626 C CA . LEU A 1 87 ? 4.383 -5.422 -15.174 1.00 57.72 87 LEU A CA 1
ATOM 627 C C . LEU A 1 87 ? 4.274 -6.747 -14.412 1.00 57.72 87 LEU A C 1
ATOM 629 O O . LEU A 1 87 ? 3.651 -7.704 -14.867 1.00 57.72 87 LEU A O 1
ATOM 633 N N . SER A 1 88 ? 4.892 -6.783 -13.233 1.00 61.44 88 SER A N 1
ATOM 634 C CA . SER A 1 88 ? 4.799 -7.873 -12.266 1.00 61.44 88 SER A CA 1
ATOM 635 C C . SER A 1 88 ? 4.648 -7.303 -10.860 1.00 61.44 88 SER A C 1
ATOM 637 O O . SER A 1 88 ? 5.237 -6.283 -10.506 1.00 61.44 88 SER A O 1
ATOM 639 N N . LEU A 1 89 ? 3.854 -7.978 -10.042 1.00 66.38 89 LEU A N 1
ATOM 640 C CA . LEU A 1 89 ? 3.653 -7.627 -8.643 1.00 66.38 89 LEU A CA 1
ATOM 641 C C . LEU A 1 89 ? 4.518 -8.535 -7.784 1.00 66.38 89 LEU A C 1
ATOM 643 O O . LEU A 1 89 ? 4.528 -9.743 -8.006 1.00 66.38 89 LEU A O 1
ATOM 647 N N . THR A 1 90 ? 5.188 -7.949 -6.800 1.00 63.19 90 THR A N 1
ATOM 648 C CA . THR A 1 90 ? 5.850 -8.670 -5.718 1.00 63.19 90 THR A CA 1
ATOM 649 C C . THR A 1 90 ? 5.131 -8.345 -4.418 1.00 63.19 90 THR A C 1
ATOM 651 O O . THR A 1 90 ? 4.937 -7.179 -4.077 1.00 63.19 90 THR A O 1
ATOM 654 N N . MET A 1 91 ? 4.715 -9.375 -3.688 1.00 59.00 91 MET A N 1
ATOM 655 C CA . MET A 1 91 ? 3.946 -9.228 -2.452 1.00 59.00 91 MET A CA 1
ATOM 656 C C . MET A 1 91 ? 4.792 -9.671 -1.271 1.00 59.00 91 MET A C 1
ATOM 658 O O . MET A 1 91 ? 5.317 -10.778 -1.309 1.00 59.00 91 MET A O 1
ATOM 662 N N . GLU A 1 92 ? 4.883 -8.865 -0.212 1.00 56.31 92 GLU A N 1
ATOM 663 C CA . GLU A 1 92 ? 5.322 -9.394 1.078 1.00 56.31 92 GLU A CA 1
ATOM 664 C C . GLU A 1 92 ? 4.321 -10.477 1.518 1.00 56.31 92 GLU A C 1
ATOM 666 O O . GLU A 1 92 ? 3.120 -10.337 1.278 1.00 56.31 92 GLU A O 1
ATOM 671 N N . LYS A 1 93 ? 4.839 -11.584 2.073 1.00 49.31 93 LYS A N 1
ATOM 672 C CA . LYS A 1 93 ? 4.122 -12.783 2.547 1.00 49.31 93 LYS A CA 1
ATOM 673 C C . LYS A 1 93 ? 2.630 -12.522 2.794 1.00 49.31 93 LYS A C 1
ATOM 675 O O . LYS A 1 93 ? 2.297 -11.698 3.638 1.00 49.31 93 LYS A O 1
ATOM 680 N N . LEU A 1 94 ? 1.761 -13.284 2.114 1.00 48.78 94 LEU A N 1
ATOM 681 C CA . LEU A 1 94 ? 0.306 -13.372 2.325 1.00 48.78 94 LEU A CA 1
ATOM 682 C C . LEU A 1 94 ? -0.023 -13.817 3.767 1.00 48.78 94 LEU A C 1
ATOM 684 O O . LEU A 1 94 ? -0.594 -14.880 3.999 1.00 48.78 94 L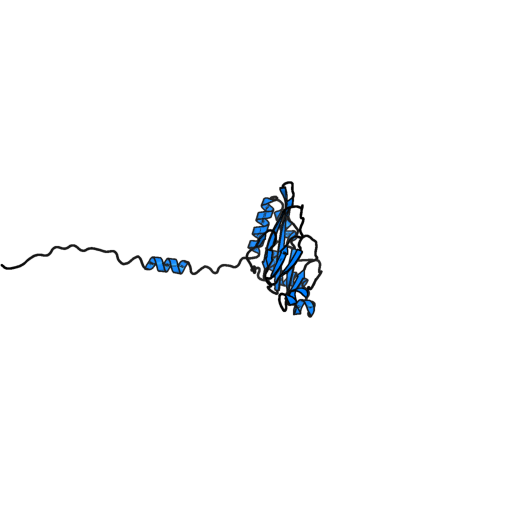EU A O 1
ATOM 688 N N . SER A 1 95 ? 0.339 -13.040 4.782 1.00 47.00 95 SER A N 1
ATOM 689 C CA . SER A 1 95 ? -0.409 -13.058 6.021 1.00 47.00 95 SER A CA 1
ATOM 690 C C . SER A 1 95 ? -1.727 -12.393 5.676 1.00 47.00 95 SER A C 1
ATOM 692 O O . SER A 1 95 ? -1.800 -11.171 5.574 1.00 47.00 95 SER A O 1
ATOM 694 N N . THR A 1 96 ? -2.739 -13.222 5.426 1.00 52.53 96 THR A N 1
ATOM 695 C CA . THR A 1 96 ? -4.157 -12.882 5.567 1.00 52.53 96 THR A CA 1
ATOM 696 C C . THR A 1 96 ? -4.295 -11.732 6.570 1.00 52.53 96 THR A C 1
ATOM 698 O O . THR A 1 96 ? -4.036 -11.928 7.761 1.00 52.53 96 THR A O 1
ATOM 701 N N . PRO A 1 97 ? -4.643 -10.530 6.088 1.00 65.88 97 PRO A N 1
ATOM 702 C CA . PRO A 1 97 ? -6.067 -10.299 5.927 1.00 65.88 97 PRO A CA 1
ATOM 703 C C . PRO A 1 97 ? -6.524 -9.704 4.586 1.00 65.88 97 PRO A C 1
ATOM 705 O O . PRO A 1 97 ? -7.739 -9.550 4.470 1.00 65.88 97 PRO A O 1
ATOM 708 N N . TYR A 1 98 ? -5.648 -9.377 3.628 1.00 79.00 98 TYR A N 1
ATOM 709 C CA . TYR A 1 98 ? -6.035 -8.696 2.376 1.00 79.00 98 TYR A CA 1
ATOM 710 C C . TYR A 1 98 ? -5.933 -9.604 1.141 1.00 79.00 98 TYR A C 1
ATOM 712 O O . TYR A 1 98 ? -4.944 -10.318 0.972 1.00 79.00 98 TYR A O 1
ATOM 720 N N . GLY A 1 99 ? -6.943 -9.531 0.275 1.00 78.75 99 GLY A N 1
ATOM 721 C CA . GLY A 1 99 ? -6.952 -10.085 -1.074 1.00 78.75 99 GLY A CA 1
ATOM 722 C C . GLY A 1 99 ? -6.530 -9.029 -2.097 1.00 78.75 99 GLY A C 1
ATOM 723 O O . GLY A 1 99 ? -6.807 -7.838 -1.934 1.00 78.75 99 GLY A O 1
ATOM 724 N N . VAL A 1 100 ? -5.847 -9.463 -3.155 1.00 80.56 100 VAL A N 1
ATOM 725 C CA . VAL A 1 100 ? -5.405 -8.595 -4.255 1.00 80.56 100 VAL A CA 1
ATOM 726 C C . VAL A 1 100 ? -5.873 -9.196 -5.573 1.00 80.56 100 VAL A C 1
ATOM 728 O O . VAL A 1 100 ? -5.546 -10.339 -5.889 1.00 80.56 100 VAL A O 1
ATOM 731 N N . LEU A 1 101 ? -6.628 -8.420 -6.347 1.00 79.00 101 LEU A N 1
ATOM 732 C CA . LEU A 1 101 ? -7.119 -8.783 -7.671 1.00 79.00 101 LEU A CA 1
ATOM 733 C C . LEU A 1 101 ? -6.559 -7.814 -8.715 1.00 79.00 101 LEU A C 1
ATOM 735 O O . LEU A 1 101 ? -6.691 -6.598 -8.595 1.00 79.00 101 LEU A O 1
ATOM 739 N N . ALA A 1 102 ? -5.959 -8.362 -9.767 1.00 77.12 102 ALA A N 1
ATOM 740 C CA . ALA A 1 102 ? -5.567 -7.597 -10.942 1.00 77.12 102 ALA A CA 1
ATOM 741 C C . ALA A 1 102 ? -6.801 -7.266 -11.798 1.00 77.12 102 ALA A C 1
ATOM 743 O O . ALA A 1 102 ? -7.622 -8.140 -12.071 1.00 77.12 102 ALA A O 1
ATOM 744 N N . THR A 1 103 ? -6.934 -6.010 -12.219 1.00 77.00 103 THR A N 1
ATOM 745 C CA . THR A 1 103 ? -8.018 -5.529 -13.085 1.00 77.00 103 THR A CA 1
ATOM 746 C C . THR A 1 103 ? -7.430 -4.656 -14.184 1.00 77.00 103 THR A C 1
ATOM 748 O O . THR A 1 103 ? -6.392 -4.039 -13.974 1.00 77.00 103 THR A O 1
ATOM 751 N N . LYS A 1 104 ? -8.138 -4.459 -15.297 1.00 72.44 104 LYS A N 1
ATOM 752 C 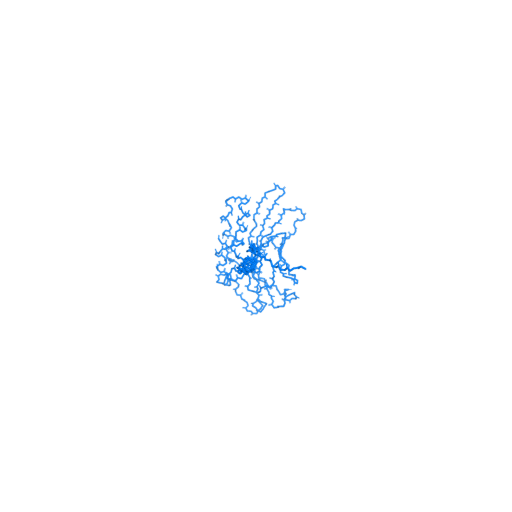CA . LYS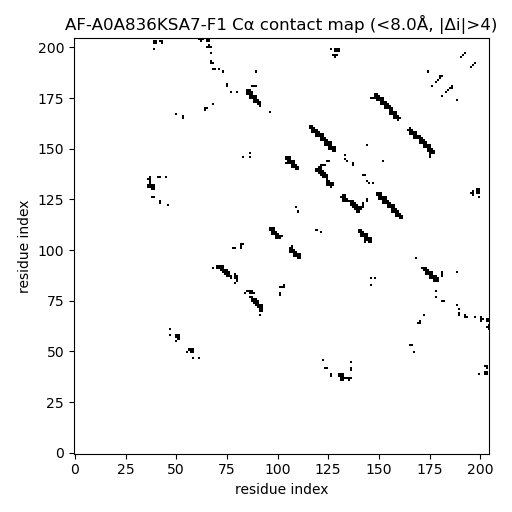 A 1 104 ? -7.722 -3.521 -16.359 1.00 72.44 104 LYS A CA 1
ATOM 753 C C . LYS A 1 104 ? -7.435 -2.074 -15.912 1.00 72.44 104 LYS A C 1
ATOM 755 O O . LYS A 1 104 ? -6.891 -1.295 -16.686 1.00 72.44 104 LYS A O 1
ATOM 760 N N . PHE A 1 105 ? -7.860 -1.680 -14.709 1.00 78.56 105 PHE A N 1
ATOM 761 C CA . PHE A 1 105 ? -7.671 -0.329 -14.172 1.00 78.56 105 PHE A CA 1
ATOM 762 C C . PHE A 1 105 ? -6.560 -0.238 -13.114 1.00 78.56 105 PHE A C 1
ATOM 764 O O . PHE A 1 105 ? -6.217 0.866 -12.698 1.00 78.56 105 PHE A O 1
ATOM 771 N N . GLY A 1 106 ? -6.012 -1.368 -12.660 1.00 80.75 106 GLY A N 1
ATOM 772 C CA . GLY A 1 106 ? -5.060 -1.420 -11.553 1.00 80.75 106 GLY A CA 1
ATOM 773 C C . GLY A 1 106 ? -5.255 -2.633 -10.646 1.00 80.75 106 GLY A C 1
ATOM 774 O O . GLY A 1 106 ? -6.034 -3.544 -10.944 1.00 80.75 106 GLY A O 1
ATOM 775 N N . LEU A 1 107 ? -4.568 -2.631 -9.504 1.00 82.94 107 LEU A N 1
ATOM 776 C CA . LEU A 1 107 ? -4.760 -3.628 -8.454 1.00 82.94 107 LEU A CA 1
ATOM 777 C C . LEU A 1 107 ? -5.906 -3.209 -7.537 1.00 82.94 107 LEU A C 1
ATOM 779 O O . LEU A 1 107 ? -5.824 -2.198 -6.840 1.00 82.94 107 LEU A O 1
ATOM 783 N N . LEU A 1 108 ? -6.957 -4.019 -7.513 1.00 87.00 108 LEU A N 1
ATOM 784 C CA . LEU A 1 108 ? -8.007 -3.926 -6.516 1.00 87.00 108 LEU A CA 1
ATOM 785 C C . LEU A 1 108 ? -7.553 -4.680 -5.266 1.00 87.00 108 LEU A C 1
ATOM 787 O O . LEU A 1 108 ? -7.381 -5.898 -5.295 1.00 87.00 108 LEU A O 1
ATOM 791 N N . ILE A 1 109 ? -7.378 -3.958 -4.167 1.00 87.50 109 ILE A N 1
ATOM 792 C CA . ILE A 1 109 ? -7.054 -4.532 -2.864 1.00 87.50 109 ILE A CA 1
ATOM 793 C C . ILE A 1 109 ? -8.314 -4.479 -2.016 1.00 87.50 109 ILE A C 1
ATOM 795 O O . ILE A 1 109 ? -8.939 -3.429 -1.870 1.00 87.50 109 ILE A O 1
ATOM 799 N N . PHE A 1 110 ? -8.698 -5.619 -1.471 1.00 86.00 110 PHE A N 1
ATOM 800 C CA . PHE A 1 110 ? -9.903 -5.789 -0.672 1.00 86.00 110 PHE A CA 1
ATOM 801 C C . PHE A 1 110 ? -9.599 -6.725 0.494 1.00 86.00 110 PHE A C 1
ATOM 803 O O . PHE A 1 110 ? -8.506 -7.277 0.611 1.00 86.00 110 PHE A O 1
ATOM 810 N N . LYS A 1 111 ? -10.551 -6.896 1.400 1.00 77.81 111 LYS A N 1
ATOM 811 C CA . LYS A 1 111 ? -10.466 -7.930 2.426 1.00 77.81 111 LYS A CA 1
ATOM 812 C C . LYS A 1 111 ? -11.378 -9.082 2.027 1.00 77.81 111 LYS A C 1
ATOM 814 O O . LYS A 1 111 ? -12.543 -8.824 1.762 1.00 77.81 111 LYS A O 1
ATOM 819 N N . ASP A 1 112 ? -10.855 -10.312 2.012 1.00 64.19 112 ASP A N 1
ATOM 820 C CA . ASP A 1 112 ? -11.668 -11.506 1.745 1.00 64.19 112 ASP A CA 1
ATOM 821 C C . ASP A 1 112 ? -12.888 -11.545 2.676 1.00 64.19 112 ASP A C 1
ATOM 823 O O . ASP A 1 112 ? -12.771 -11.358 3.896 1.00 64.19 112 ASP A O 1
ATOM 827 N N . ASP A 1 113 ? -14.051 -11.732 2.054 1.00 54.25 113 ASP A N 1
ATOM 828 C CA . ASP A 1 113 ? -15.367 -11.469 2.620 1.00 54.25 113 ASP A CA 1
ATOM 829 C C . ASP A 1 113 ? -15.649 -12.309 3.871 1.00 54.25 113 ASP A C 1
ATOM 831 O O . ASP A 1 113 ? -15.744 -13.537 3.825 1.00 54.25 113 ASP A O 1
ATOM 835 N N . PHE A 1 114 ? -15.918 -11.639 4.992 1.00 54.19 114 PHE A N 1
ATOM 836 C CA . PHE A 1 114 ? -16.740 -12.235 6.037 1.00 54.19 114 PHE A CA 1
ATOM 837 C C . PHE A 1 114 ? -18.192 -11.813 5.809 1.00 54.19 114 PHE A C 1
ATOM 839 O O . PHE A 1 114 ? -18.606 -10.743 6.247 1.00 54.19 114 PHE A O 1
ATOM 846 N N . VAL A 1 115 ? -18.988 -12.679 5.177 1.00 50.59 115 VAL A N 1
ATOM 847 C CA . VAL A 1 115 ? -20.434 -12.460 4.945 1.00 50.59 115 VAL A CA 1
ATOM 848 C C . VAL A 1 115 ? -21.205 -12.202 6.259 1.00 50.59 115 VAL A C 1
ATOM 850 O O . VAL A 1 115 ? -22.243 -11.548 6.254 1.00 50.59 115 VAL A O 1
ATOM 853 N N . PHE A 1 116 ? -20.664 -12.651 7.401 1.00 53.78 116 PHE A N 1
ATOM 854 C CA . PHE A 1 116 ? -21.204 -12.439 8.753 1.00 53.78 116 PHE A CA 1
ATOM 855 C C . PHE A 1 116 ? -20.120 -12.021 9.765 1.00 53.78 116 PHE A C 1
ATOM 857 O O . PHE A 1 116 ? -20.040 -12.573 10.863 1.00 53.78 116 PHE A O 1
ATOM 864 N N . GLY A 1 117 ? -19.236 -11.094 9.388 1.00 62.84 117 GLY A N 1
ATOM 865 C CA . GLY A 1 117 ? -18.101 -10.690 10.223 1.00 62.84 117 GLY A CA 1
ATOM 866 C C . GLY A 1 117 ? -18.005 -9.196 10.513 1.00 62.84 117 GLY A C 1
ATOM 867 O O . GLY A 1 117 ? -18.937 -8.437 10.253 1.00 62.84 117 GLY A O 1
ATOM 868 N N . PRO A 1 118 ? -16.881 -8.773 11.111 1.00 70.62 118 PRO A N 1
ATOM 869 C CA . PRO A 1 118 ? -16.665 -7.381 11.459 1.00 70.62 118 PRO A CA 1
ATOM 870 C C . PRO A 1 118 ? -16.579 -6.502 10.201 1.00 70.62 118 PRO A C 1
ATOM 872 O O . PRO A 1 118 ? -16.035 -6.928 9.181 1.00 70.62 118 PRO A O 1
ATOM 875 N N . SER A 1 119 ? -17.087 -5.269 10.270 1.00 80.31 119 SER A N 1
ATOM 876 C CA . SER A 1 119 ? -16.978 -4.320 9.158 1.00 80.31 119 SER A CA 1
ATOM 877 C C . SER A 1 119 ? -15.533 -3.870 8.988 1.00 80.31 119 SER A C 1
ATOM 879 O O . SER A 1 119 ? -14.858 -3.595 9.983 1.00 80.31 119 SER A O 1
ATOM 881 N N . ILE A 1 120 ? -15.071 -3.758 7.743 1.00 84.25 120 ILE A N 1
ATOM 882 C CA . ILE A 1 120 ? -13.700 -3.354 7.425 1.00 84.25 120 ILE A CA 1
ATOM 883 C C . ILE A 1 120 ? -13.692 -2.072 6.605 1.00 84.25 120 ILE A C 1
ATOM 885 O O . ILE A 1 120 ? -14.396 -1.965 5.606 1.00 84.25 120 ILE A O 1
ATOM 889 N N . LYS A 1 121 ? -12.824 -1.141 6.997 1.00 88.88 121 LYS A N 1
ATOM 890 C CA . LYS A 1 121 ? -12.464 0.046 6.222 1.00 88.88 121 LYS A CA 1
ATOM 891 C C . LYS A 1 121 ? -10.966 0.013 5.943 1.00 88.88 121 LYS A C 1
ATOM 893 O O . LYS A 1 121 ? -10.167 0.133 6.867 1.00 88.88 121 LYS A O 1
ATOM 898 N N . LEU A 1 122 ? -10.591 -0.169 4.686 1.00 91.00 122 LEU A N 1
ATOM 899 C CA . LEU A 1 122 ? -9.216 -0.069 4.213 1.00 91.00 122 LEU A CA 1
ATOM 900 C C . LEU A 1 122 ? -8.789 1.388 4.083 1.00 91.00 122 LEU A C 1
ATOM 902 O O . LEU A 1 122 ? -9.604 2.260 3.771 1.00 91.00 122 LEU A O 1
ATOM 906 N N . ILE A 1 123 ? -7.499 1.616 4.310 1.00 92.38 123 ILE A N 1
ATOM 907 C CA . ILE A 1 123 ? -6.800 2.879 4.095 1.00 92.38 123 ILE A CA 1
ATOM 908 C C . ILE A 1 123 ? -5.489 2.544 3.403 1.00 92.38 123 ILE A C 1
ATOM 910 O O . ILE A 1 123 ? -4.736 1.691 3.878 1.00 92.38 123 ILE A O 1
ATOM 914 N N . GLY A 1 124 ? -5.208 3.208 2.290 1.00 92.38 124 GLY A N 1
ATOM 915 C CA . GLY A 1 124 ? -3.965 2.963 1.583 1.00 92.38 124 GLY A CA 1
ATOM 916 C C . GLY A 1 124 ? -3.716 3.900 0.420 1.00 92.38 124 GLY A C 1
ATOM 917 O O . GLY A 1 124 ? -4.577 4.685 0.020 1.00 92.38 124 GLY A O 1
ATOM 918 N N . ALA A 1 125 ? -2.501 3.807 -0.099 1.00 93.19 125 ALA A N 1
ATOM 919 C CA . ALA A 1 125 ? -2.028 4.544 -1.258 1.00 93.19 125 ALA A CA 1
ATOM 920 C C . ALA A 1 125 ? -0.807 3.835 -1.853 1.00 93.19 125 ALA A C 1
ATOM 922 O O . ALA A 1 125 ? -0.174 3.005 -1.196 1.00 93.19 125 ALA A O 1
ATOM 923 N N . SER A 1 126 ? -0.454 4.197 -3.081 1.00 92.19 126 SER A N 1
ATOM 924 C CA . SER A 1 126 ? 0.841 3.872 -3.678 1.00 92.19 126 SER A CA 1
ATOM 925 C C . SER A 1 126 ? 1.750 5.089 -3.683 1.00 92.19 126 SER A C 1
ATOM 927 O O . SER A 1 126 ? 1.295 6.199 -3.947 1.00 92.19 126 SER A O 1
ATOM 929 N N . ALA A 1 127 ? 3.031 4.876 -3.402 1.00 92.31 127 ALA A N 1
ATOM 930 C CA . ALA A 1 127 ? 4.055 5.903 -3.324 1.00 92.31 127 ALA A CA 1
ATOM 931 C C . ALA A 1 127 ? 5.228 5.586 -4.254 1.00 92.31 127 ALA A C 1
ATOM 933 O O . ALA A 1 127 ? 5.630 4.428 -4.420 1.00 92.31 127 ALA A O 1
ATOM 934 N N . ARG A 1 128 ? 5.801 6.640 -4.829 1.00 92.50 128 ARG A N 1
ATOM 935 C CA . ARG A 1 128 ? 7.113 6.614 -5.477 1.00 92.50 128 ARG A CA 1
ATOM 936 C C . ARG A 1 128 ? 8.222 6.672 -4.425 1.00 92.50 128 ARG A C 1
ATOM 938 O O . ARG A 1 128 ? 7.975 6.944 -3.251 1.00 92.50 128 ARG A O 1
ATOM 945 N N . ALA A 1 129 ? 9.453 6.420 -4.861 1.00 89.50 129 ALA A N 1
ATOM 946 C CA . ALA A 1 129 ? 10.633 6.432 -3.995 1.00 89.50 129 ALA A CA 1
ATOM 947 C C . ALA A 1 129 ? 10.887 7.791 -3.313 1.00 89.50 129 ALA A C 1
ATOM 949 O O . ALA A 1 129 ? 11.453 7.833 -2.228 1.00 89.50 129 ALA A O 1
ATOM 950 N N . ASP A 1 130 ? 10.436 8.889 -3.925 1.00 90.75 130 ASP A N 1
ATOM 951 C CA . ASP A 1 130 ? 10.537 10.249 -3.383 1.00 90.75 130 ASP A CA 1
ATOM 952 C C . ASP A 1 130 ? 9.454 10.583 -2.336 1.00 90.75 130 ASP A C 1
ATOM 954 O O . ASP A 1 130 ? 9.421 11.695 -1.816 1.00 90.75 130 ASP A O 1
ATOM 958 N N . GLY A 1 131 ? 8.553 9.642 -2.037 1.00 89.06 131 GLY A N 1
ATOM 959 C CA . GLY A 1 131 ? 7.451 9.832 -1.096 1.00 89.06 131 GLY A CA 1
ATOM 960 C C . GLY A 1 131 ? 6.229 10.552 -1.666 1.00 89.06 131 GLY A C 1
ATOM 961 O O . GLY A 1 131 ? 5.262 10.768 -0.931 1.00 89.06 131 GLY A O 1
ATOM 962 N N . THR A 1 132 ? 6.217 10.877 -2.959 1.00 93.38 132 THR A N 1
ATOM 963 C CA . THR A 1 132 ? 5.014 11.361 -3.642 1.00 93.38 132 THR A CA 1
ATOM 964 C C . THR A 1 132 ? 4.045 10.198 -3.849 1.00 93.38 132 THR A C 1
ATOM 966 O O . THR A 1 132 ? 4.428 9.142 -4.365 1.00 93.38 132 THR A O 1
ATOM 969 N N . LEU A 1 133 ? 2.777 10.378 -3.481 1.00 93.19 133 LEU A N 1
ATOM 970 C CA . LEU A 1 133 ? 1.737 9.396 -3.761 1.00 93.19 133 LEU A CA 1
ATOM 971 C C . LEU A 1 133 ? 1.319 9.457 -5.234 1.00 93.19 133 LEU A C 1
ATOM 973 O O . LEU A 1 133 ? 1.241 10.523 -5.846 1.00 93.19 133 LEU A O 1
ATOM 977 N N . THR A 1 134 ? 1.022 8.301 -5.818 1.00 90.06 134 THR A N 1
ATOM 978 C CA . THR A 1 134 ? 0.535 8.203 -7.203 1.00 90.06 134 THR A CA 1
ATOM 979 C C . THR A 1 134 ? -0.961 8.510 -7.311 1.00 90.06 134 THR A C 1
ATOM 981 O O . THR A 1 134 ? -1.460 8.782 -8.400 1.00 90.06 134 THR A O 1
ATOM 984 N N . THR A 1 135 ? -1.678 8.449 -6.187 1.00 85.62 135 THR A N 1
ATOM 985 C CA . THR A 1 135 ? -3.075 8.865 -6.015 1.00 85.62 135 THR A CA 1
ATOM 986 C C . THR A 1 135 ? -3.239 9.539 -4.658 1.00 85.62 135 THR A C 1
ATOM 988 O O . THR A 1 135 ? -2.398 9.364 -3.779 1.00 85.62 135 THR A O 1
ATOM 991 N N . ASP A 1 136 ? -4.362 10.219 -4.434 1.00 91.62 136 ASP A N 1
ATOM 992 C CA . ASP A 1 136 ? -4.764 10.592 -3.074 1.00 91.62 136 ASP A CA 1
ATOM 993 C C . ASP A 1 136 ? -4.880 9.356 -2.163 1.00 91.62 136 ASP A C 1
ATOM 995 O O . ASP A 1 136 ? -5.013 8.218 -2.634 1.00 91.62 136 ASP A O 1
ATOM 999 N N . VAL A 1 137 ? -4.864 9.584 -0.845 1.00 92.25 137 VAL A N 1
ATOM 1000 C CA . VAL A 1 137 ? -5.103 8.531 0.151 1.00 92.25 137 VAL A CA 1
ATOM 1001 C C . VAL A 1 137 ? -6.525 7.994 -0.007 1.00 92.25 137 VAL A C 1
ATOM 1003 O O . VAL A 1 137 ? -7.508 8.717 0.171 1.00 92.25 137 VAL A O 1
ATOM 1006 N N . GLN A 1 138 ? -6.640 6.706 -0.319 1.00 93.75 138 GLN A N 1
ATOM 1007 C CA . GLN A 1 138 ? -7.918 6.052 -0.570 1.00 93.75 138 GLN A CA 1
ATOM 1008 C C . GLN A 1 138 ? -8.485 5.440 0.709 1.00 93.75 138 GLN A C 1
ATOM 1010 O O . GLN A 1 138 ? -7.745 4.964 1.574 1.00 93.75 138 GLN A O 1
ATOM 1015 N N . ARG A 1 139 ? -9.820 5.427 0.813 1.00 91.94 139 ARG A N 1
ATOM 1016 C CA . ARG A 1 139 ? -10.562 4.805 1.916 1.00 91.94 139 ARG A CA 1
ATOM 1017 C C . ARG A 1 139 ? -11.779 4.055 1.390 1.00 91.94 139 ARG A C 1
ATOM 1019 O O . ARG A 1 139 ? -12.489 4.573 0.531 1.00 91.94 139 ARG A O 1
ATOM 1026 N N . GLY A 1 140 ? -12.080 2.898 1.967 1.00 89.31 140 GLY A N 1
ATOM 1027 C CA . GLY A 1 140 ? -13.301 2.157 1.645 1.00 89.31 140 GLY A CA 1
ATOM 1028 C C . GLY A 1 140 ? -13.187 0.670 1.941 1.00 89.31 140 GLY A C 1
ATOM 1029 O O . GLY A 1 140 ? -12.226 0.229 2.556 1.00 89.31 140 GLY A O 1
ATOM 1030 N N . ASN A 1 141 ? -14.154 -0.123 1.488 1.00 86.19 141 ASN A N 1
ATOM 1031 C CA . ASN A 1 141 ? -14.103 -1.586 1.643 1.00 86.19 141 ASN A CA 1
ATOM 1032 C C . ASN A 1 141 ? -13.051 -2.231 0.719 1.00 86.19 141 ASN A C 1
ATOM 1034 O O . ASN A 1 141 ? -12.609 -3.356 0.941 1.00 86.19 141 ASN A O 1
ATOM 1038 N N . SER A 1 142 ? -12.647 -1.488 -0.306 1.00 88.25 142 SER A N 1
ATOM 1039 C CA . SER A 1 142 ? -11.590 -1.814 -1.249 1.00 88.25 142 SER A CA 1
ATOM 1040 C C . SER A 1 142 ? -10.855 -0.534 -1.639 1.00 88.25 142 SER A C 1
ATOM 1042 O O . SER A 1 142 ? -11.445 0.548 -1.593 1.00 88.25 142 SER A O 1
ATOM 1044 N N . ILE A 1 143 ? -9.613 -0.658 -2.090 1.00 91.50 143 ILE A N 1
ATOM 1045 C CA . ILE A 1 143 ? -8.880 0.423 -2.754 1.00 91.50 143 ILE A CA 1
ATOM 1046 C C . ILE A 1 143 ? -8.405 -0.040 -4.130 1.00 91.50 143 ILE A C 1
ATOM 1048 O O . ILE A 1 143 ? -8.167 -1.231 -4.333 1.00 91.50 143 ILE A O 1
ATOM 1052 N N . LEU A 1 144 ? -8.270 0.889 -5.072 1.00 90.31 144 LEU A N 1
ATOM 1053 C CA . LEU A 1 144 ? -7.805 0.603 -6.426 1.00 90.31 144 LEU A CA 1
ATOM 1054 C C . LEU A 1 144 ? -6.538 1.404 -6.692 1.00 90.31 144 LEU A C 1
ATOM 1056 O O . LEU A 1 144 ? -6.591 2.621 -6.858 1.00 90.31 144 LEU A O 1
ATOM 1060 N N . VAL A 1 145 ? -5.399 0.725 -6.747 1.00 88.81 145 VAL A N 1
ATOM 1061 C CA . VAL A 1 145 ? -4.115 1.377 -7.026 1.00 88.81 145 VAL A CA 1
ATOM 1062 C C . VAL A 1 145 ? -3.738 1.200 -8.496 1.00 88.81 145 VAL A C 1
ATOM 1064 O O . VAL A 1 145 ? -3.840 0.085 -9.018 1.00 88.81 145 VAL A O 1
ATOM 1067 N N . PRO A 1 146 ? -3.333 2.277 -9.192 1.00 86.00 146 PRO A N 1
ATOM 1068 C CA . PRO A 1 146 ? -2.981 2.203 -10.600 1.00 86.00 146 PRO A CA 1
ATOM 1069 C C . PRO A 1 146 ? -1.714 1.374 -10.806 1.00 86.00 146 PRO A C 1
ATOM 1071 O O . PRO A 1 146 ? -0.867 1.235 -9.922 1.00 86.00 146 PRO A O 1
ATOM 1074 N N . TYR A 1 147 ? -1.571 0.848 -12.017 1.00 80.81 147 TYR A N 1
ATOM 1075 C CA . TYR A 1 147 ? -0.370 0.146 -12.438 1.00 80.81 147 TYR A CA 1
ATOM 1076 C C . TYR A 1 147 ? 0.770 1.119 -12.724 1.00 80.81 147 TYR A C 1
ATOM 1078 O O . TYR A 1 147 ? 0.986 1.527 -13.863 1.00 80.81 147 TYR A O 1
ATOM 1086 N N . GLU A 1 148 ? 1.512 1.471 -11.681 1.00 84.44 148 GLU A N 1
ATOM 1087 C CA . GLU A 1 148 ? 2.704 2.296 -11.808 1.00 84.44 148 GLU A CA 1
ATOM 1088 C C . GLU A 1 148 ? 3.952 1.508 -11.376 1.00 84.44 148 GLU A C 1
ATOM 1090 O O . GLU A 1 148 ? 4.067 1.133 -10.207 1.00 84.44 148 GLU A O 1
ATOM 1095 N N . PRO A 1 149 ? 4.883 1.196 -12.296 1.00 78.25 149 PRO A N 1
ATOM 1096 C CA . PRO A 1 149 ? 6.099 0.472 -11.945 1.00 78.25 149 PRO A CA 1
ATOM 1097 C C . PRO A 1 149 ? 6.988 1.266 -10.984 1.00 78.25 149 PRO A C 1
ATOM 1099 O O . PRO A 1 149 ? 7.011 2.491 -11.002 1.00 78.25 149 PRO A O 1
ATOM 1102 N N . GLN A 1 150 ? 7.786 0.535 -10.204 1.00 79.62 150 GLN A N 1
ATOM 1103 C CA . GLN A 1 150 ? 8.705 1.070 -9.195 1.00 79.62 150 GLN A CA 1
ATOM 1104 C C . GLN A 1 150 ? 7.985 1.901 -8.133 1.00 79.62 150 GLN A C 1
ATOM 1106 O O . GLN A 1 150 ? 8.479 2.934 -7.684 1.00 79.62 150 GLN A O 1
ATOM 1111 N N . THR A 1 151 ? 6.813 1.428 -7.726 1.00 87.56 151 THR A N 1
ATOM 1112 C CA . THR A 1 151 ? 6.051 2.012 -6.627 1.00 87.56 151 THR A CA 1
ATOM 1113 C C . THR A 1 151 ? 5.807 0.971 -5.553 1.00 87.56 151 THR A C 1
ATOM 1115 O O . THR A 1 151 ? 5.800 -0.241 -5.804 1.00 87.56 151 THR A O 1
ATOM 1118 N N . ILE A 1 152 ? 5.627 1.462 -4.336 1.00 88.25 152 ILE A N 1
ATOM 1119 C CA . ILE A 1 152 ? 5.220 0.667 -3.190 1.00 88.25 152 ILE A CA 1
ATOM 1120 C C . ILE A 1 152 ? 3.787 1.029 -2.824 1.00 88.25 152 ILE A C 1
ATOM 1122 O O . ILE A 1 152 ? 3.428 2.198 -2.734 1.00 88.25 152 ILE A O 1
ATOM 1126 N N . VAL A 1 153 ? 2.962 0.020 -2.617 1.00 89.19 153 VAL A N 1
ATOM 1127 C CA . VAL A 1 153 ? 1.600 0.141 -2.121 1.00 89.19 153 VAL A CA 1
ATOM 1128 C C . VAL A 1 153 ? 1.613 -0.149 -0.631 1.00 89.19 153 VAL A C 1
ATOM 1130 O O . VAL A 1 153 ? 2.104 -1.198 -0.210 1.00 89.19 153 VAL A O 1
ATOM 1133 N N . PHE A 1 154 ? 1.021 0.753 0.140 1.00 89.62 154 PHE A N 1
ATOM 1134 C CA . PHE A 1 154 ? 0.764 0.595 1.564 1.00 89.62 154 PHE A CA 1
ATOM 1135 C C . PHE A 1 154 ? -0.728 0.416 1.781 1.00 89.62 154 PHE A C 1
ATOM 1137 O O . PHE A 1 154 ? -1.525 1.250 1.344 1.00 89.62 154 PHE A O 1
ATOM 1144 N N . VAL A 1 155 ? -1.107 -0.644 2.486 1.00 89.38 155 VAL A N 1
ATOM 1145 C CA . VAL A 1 155 ? -2.492 -0.887 2.889 1.00 89.38 155 VAL A CA 1
ATOM 1146 C C . VAL A 1 155 ? -2.549 -1.274 4.347 1.00 89.38 155 VAL A C 1
ATOM 1148 O O . VAL A 1 155 ? -1.862 -2.187 4.788 1.00 89.38 155 VAL A O 1
ATOM 1151 N N . THR A 1 156 ? -3.431 -0.621 5.087 1.00 88.38 156 THR A N 1
ATOM 1152 C CA . THR A 1 156 ? -3.912 -1.104 6.377 1.00 88.38 156 THR A CA 1
ATOM 1153 C C . THR A 1 156 ? -5.440 -1.138 6.365 1.00 88.38 156 THR A C 1
ATOM 1155 O O . THR A 1 156 ? -6.092 -0.661 5.432 1.00 88.38 156 THR A O 1
ATOM 1158 N N . GLY A 1 157 ? -6.036 -1.718 7.396 1.00 87.69 157 GLY A N 1
ATOM 1159 C CA . GLY A 1 157 ? -7.475 -1.774 7.548 1.00 87.69 157 GLY A CA 1
ATOM 1160 C C . GLY A 1 157 ? -7.891 -1.583 8.989 1.00 87.69 157 GLY A C 1
ATOM 1161 O O . GLY A 1 157 ? -7.168 -1.913 9.921 1.00 87.69 157 GLY A O 1
ATOM 1162 N N . ILE A 1 158 ? -9.091 -1.062 9.161 1.00 87.44 158 ILE A N 1
ATOM 1163 C CA . ILE A 1 158 ? -9.741 -0.888 10.448 1.00 87.44 158 ILE A CA 1
ATOM 1164 C C . ILE A 1 158 ? -10.890 -1.873 10.493 1.00 87.44 158 ILE A C 1
ATOM 1166 O O . ILE A 1 158 ? -11.722 -1.893 9.588 1.00 87.44 158 ILE A O 1
ATOM 1170 N N . ILE A 1 159 ? -10.911 -2.697 11.530 1.00 85.50 159 ILE A N 1
ATOM 1171 C CA . ILE A 1 159 ? -11.938 -3.696 11.786 1.00 85.50 159 ILE A CA 1
ATOM 1172 C C . ILE A 1 159 ? -12.807 -3.203 12.932 1.00 85.50 159 ILE A C 1
ATOM 1174 O O . ILE A 1 159 ? -12.288 -2.882 13.997 1.00 85.50 159 ILE A O 1
ATOM 1178 N N . THR A 1 160 ? -14.121 -3.218 12.742 1.00 86.00 160 THR A N 1
ATOM 1179 C CA . THR A 1 160 ? -15.096 -2.981 13.811 1.00 86.00 160 THR A CA 1
ATOM 1180 C C . THR A 1 160 ? -15.940 -4.230 14.005 1.00 86.00 160 THR A C 1
ATOM 1182 O O . THR A 1 160 ? -16.608 -4.687 13.077 1.00 86.00 160 THR A O 1
ATOM 1185 N N . ASN A 1 161 ? -15.893 -4.821 15.197 1.00 83.31 161 ASN A N 1
ATOM 1186 C CA . ASN A 1 161 ? -16.668 -6.022 15.494 1.00 83.31 161 ASN A CA 1
ATOM 1187 C C . ASN A 1 161 ? -18.150 -5.716 15.766 1.00 83.31 161 ASN A C 1
ATOM 1189 O O . ASN A 1 161 ? -18.564 -4.564 15.873 1.00 83.31 161 ASN A O 1
ATOM 1193 N N . SER A 1 162 ? -18.962 -6.765 15.910 1.00 81.38 162 SER A N 1
ATOM 1194 C CA . SER A 1 162 ? -20.402 -6.643 16.182 1.00 81.38 162 SER A CA 1
ATOM 1195 C C . SER A 1 162 ? -20.739 -5.977 17.523 1.00 81.38 162 SER A C 1
ATOM 1197 O O . SER A 1 162 ? -21.876 -5.557 17.719 1.00 81.38 162 SER A O 1
ATOM 1199 N N . ARG A 1 163 ? -19.770 -5.868 18.440 1.00 84.12 163 ARG A N 1
ATOM 1200 C CA . ARG A 1 163 ? -19.895 -5.149 19.718 1.00 84.12 163 ARG A CA 1
ATOM 1201 C C . ARG A 1 163 ? -19.467 -3.681 19.617 1.00 84.12 163 ARG A C 1
ATOM 1203 O O . ARG A 1 163 ? -19.607 -2.956 20.594 1.00 84.12 163 ARG A O 1
ATOM 1210 N N . GLY A 1 164 ? -18.976 -3.243 18.457 1.00 81.88 164 GLY A N 1
ATOM 1211 C CA . GLY A 1 164 ? -18.463 -1.894 18.229 1.00 81.88 164 GLY A CA 1
ATOM 1212 C C . GLY A 1 164 ? -16.987 -1.709 18.590 1.00 81.88 164 GLY A C 1
ATOM 1213 O O . GLY A 1 164 ? -16.484 -0.597 18.451 1.00 81.88 164 GLY A O 1
ATOM 1214 N N . ASP A 1 165 ? -16.274 -2.761 19.011 1.00 82.56 165 ASP A N 1
ATOM 1215 C CA . ASP A 1 165 ? -14.841 -2.653 19.299 1.00 82.56 165 ASP A CA 1
ATOM 1216 C C . ASP A 1 165 ? -14.078 -2.457 17.985 1.00 82.56 165 ASP A C 1
ATOM 1218 O O . ASP A 1 165 ? -14.250 -3.231 17.035 1.00 82.56 165 ASP A O 1
ATOM 1222 N N . VAL A 1 166 ? -13.218 -1.439 17.948 1.00 85.56 166 VAL A N 1
ATOM 1223 C CA . VAL A 1 166 ? -12.406 -1.091 16.779 1.00 85.56 166 VAL A CA 1
ATOM 1224 C C . VAL A 1 166 ? -10.973 -1.588 16.969 1.00 85.56 166 VAL A C 1
ATOM 1226 O O . VAL A 1 166 ? -10.411 -1.536 18.060 1.00 85.56 166 VAL A O 1
ATOM 1229 N N . SER A 1 167 ? -10.357 -2.095 15.909 1.00 81.25 167 SER A N 1
ATOM 1230 C CA . SER A 1 167 ? -8.958 -2.525 15.885 1.00 81.25 167 SER A CA 1
ATOM 1231 C C . SER A 1 167 ? -8.324 -2.202 14.540 1.00 81.25 167 SER A C 1
ATOM 1233 O O . SER A 1 167 ? -9.019 -2.125 13.528 1.00 81.25 167 SER A O 1
ATOM 1235 N N . ILE A 1 168 ? -7.003 -2.033 14.521 1.00 81.75 168 ILE A N 1
ATOM 1236 C CA . ILE A 1 168 ? -6.238 -1.870 13.284 1.00 81.75 168 ILE A CA 1
ATOM 1237 C C . ILE A 1 168 ? -5.635 -3.210 12.861 1.00 81.75 168 ILE A C 1
ATOM 1239 O O . ILE A 1 168 ? -5.201 -4.010 13.692 1.00 81.75 168 ILE A O 1
ATOM 1243 N N . LEU A 1 169 ? -5.619 -3.460 11.562 1.00 81.38 169 LEU A N 1
ATOM 1244 C CA . LEU A 1 169 ? -4.925 -4.576 10.950 1.00 81.38 169 LEU A CA 1
ATOM 1245 C C . LEU A 1 169 ? -3.455 -4.223 10.705 1.00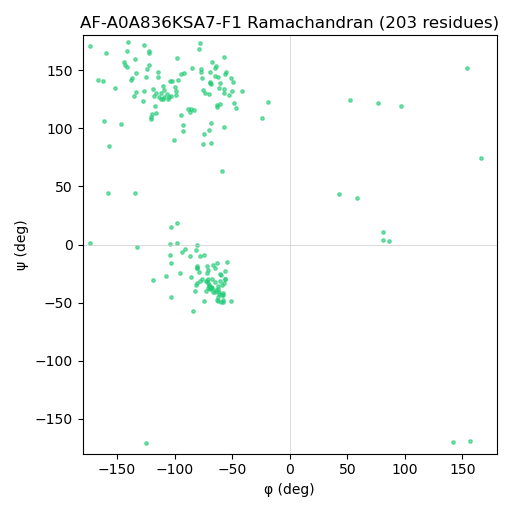 81.38 169 LEU A C 1
ATOM 1247 O O . LEU A 1 169 ? -3.137 -3.062 10.437 1.00 81.38 169 LEU A O 1
ATOM 1251 N N . PRO A 1 170 ? -2.555 -5.219 10.708 1.00 79.88 170 PRO A N 1
ATOM 1252 C CA . PRO A 1 170 ? -1.187 -5.016 10.255 1.00 79.88 170 PRO A CA 1
ATOM 1253 C C . PRO A 1 170 ? -1.153 -4.357 8.873 1.00 79.88 170 PRO A C 1
ATOM 1255 O O . PRO A 1 170 ? -2.002 -4.637 8.016 1.00 79.88 170 PRO A O 1
ATOM 1258 N N . MET A 1 171 ? -0.181 -3.472 8.674 1.00 83.94 171 MET A N 1
ATOM 1259 C CA . MET A 1 171 ? 0.079 -2.905 7.360 1.00 83.94 171 MET A CA 1
ATOM 1260 C C . MET A 1 171 ? 0.643 -3.991 6.439 1.00 83.94 171 MET A C 1
ATOM 1262 O O . MET A 1 171 ? 1.439 -4.826 6.860 1.00 83.94 171 MET A O 1
ATOM 1266 N N . SER A 1 172 ? 0.205 -3.989 5.186 1.00 82.56 172 SER A N 1
ATOM 1267 C CA . SER A 1 172 ? 0.760 -4.804 4.115 1.00 82.56 172 SER A CA 1
ATOM 1268 C C . SER A 1 172 ? 1.408 -3.927 3.058 1.00 82.56 172 SER A C 1
ATOM 1270 O O . SER A 1 172 ? 0.917 -2.839 2.739 1.00 82.56 172 SER A O 1
ATOM 1272 N N . HIS A 1 173 ? 2.503 -4.451 2.514 1.00 83.25 173 HIS A N 1
ATOM 1273 C CA . HIS A 1 173 ? 3.326 -3.806 1.509 1.00 83.25 173 HIS A CA 1
ATOM 1274 C C . HIS A 1 173 ? 3.296 -4.614 0.214 1.00 83.25 173 HIS A C 1
ATOM 1276 O O . HIS A 1 173 ? 3.556 -5.821 0.210 1.00 83.25 173 HIS A O 1
ATOM 1282 N N . TYR A 1 174 ? 3.039 -3.939 -0.903 1.00 82.25 174 TYR A N 1
ATOM 1283 C CA . TYR A 1 174 ? 3.125 -4.546 -2.229 1.00 82.25 174 TYR A CA 1
ATOM 1284 C C . TYR A 1 174 ? 4.025 -3.709 -3.118 1.00 82.25 174 TYR A C 1
ATOM 1286 O O . TYR A 1 174 ? 3.876 -2.495 -3.167 1.00 82.25 174 TYR A O 1
ATOM 1294 N N . MET A 1 175 ? 4.960 -4.331 -3.824 1.00 81.94 175 MET A N 1
ATOM 1295 C CA . MET A 1 175 ? 5.817 -3.621 -4.764 1.00 81.94 175 MET A CA 1
ATOM 1296 C C . MET A 1 175 ? 5.396 -3.929 -6.195 1.00 81.94 175 MET A C 1
ATOM 1298 O O . MET A 1 175 ? 5.353 -5.088 -6.611 1.00 81.94 175 MET A O 1
ATOM 1302 N N . LEU A 1 176 ? 5.120 -2.879 -6.959 1.00 79.94 176 LEU A N 1
ATOM 1303 C CA . LEU A 1 176 ? 4.913 -2.967 -8.396 1.00 79.94 176 LEU A CA 1
ATOM 1304 C C . LEU A 1 176 ? 6.265 -2.816 -9.088 1.00 79.94 176 LEU A C 1
ATOM 1306 O O . LEU A 1 176 ? 6.905 -1.770 -9.001 1.00 79.94 176 LEU A O 1
ATOM 1310 N N . VAL A 1 177 ? 6.713 -3.852 -9.789 1.00 76.94 177 VAL A N 1
ATOM 1311 C CA . VAL A 1 177 ? 7.957 -3.844 -10.570 1.00 76.94 177 VAL A CA 1
ATOM 1312 C C . VAL A 1 177 ? 7.658 -4.171 -12.029 1.00 76.94 177 VAL A C 1
ATOM 1314 O O . VAL A 1 177 ? 6.577 -4.646 -12.373 1.00 76.94 177 VAL A O 1
ATOM 1317 N N . SER A 1 178 ? 8.603 -3.915 -12.933 1.00 73.12 178 SER A N 1
ATOM 1318 C CA . SER A 1 178 ? 8.428 -4.410 -14.299 1.00 73.12 178 SER A CA 1
ATOM 1319 C C . SER A 1 178 ? 8.545 -5.939 -14.328 1.00 73.12 178 SER A C 1
ATOM 1321 O O . SER A 1 178 ? 9.300 -6.541 -13.557 1.00 73.12 178 SER A O 1
ATOM 1323 N N . ALA A 1 179 ? 7.823 -6.579 -15.247 1.00 69.62 179 ALA A N 1
ATOM 1324 C CA . ALA A 1 179 ? 7.903 -8.017 -15.485 1.00 69.62 179 ALA A CA 1
ATOM 1325 C C . ALA A 1 179 ? 9.324 -8.441 -15.867 1.00 69.62 179 ALA A C 1
ATOM 1327 O O . ALA A 1 179 ? 9.787 -9.494 -15.443 1.00 69.62 179 ALA A O 1
ATOM 1328 N N . TYR A 1 180 ? 10.056 -7.589 -16.592 1.00 69.75 180 TYR A N 1
ATOM 1329 C 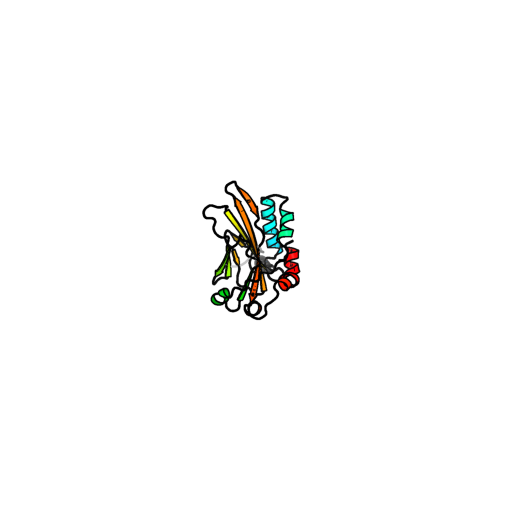CA . TYR A 1 180 ? 11.465 -7.830 -16.890 1.00 69.75 180 TYR A CA 1
ATOM 1330 C C . TYR A 1 180 ? 12.299 -7.983 -15.608 1.00 69.75 180 TYR A C 1
ATOM 1332 O O . TYR A 1 180 ? 13.050 -8.949 -15.457 1.00 69.75 180 TYR A O 1
ATOM 1340 N N . PHE A 1 181 ? 12.121 -7.071 -14.647 1.00 70.06 181 PHE A N 1
ATOM 1341 C CA . PHE A 1 181 ? 12.863 -7.109 -13.391 1.00 70.06 181 PHE A CA 1
ATOM 1342 C C . PHE A 1 181 ? 12.470 -8.289 -12.491 1.00 70.06 181 PHE A C 1
ATOM 1344 O O . PHE A 1 181 ? 13.349 -8.892 -11.874 1.00 70.06 181 PHE A O 1
ATOM 1351 N N . CYS A 1 182 ? 11.187 -8.662 -12.453 1.00 69.12 182 CYS A N 1
ATOM 1352 C CA . CYS A 1 182 ? 10.723 -9.799 -11.647 1.00 69.12 182 CYS A CA 1
ATOM 1353 C C . CYS A 1 182 ? 11.106 -11.151 -12.268 1.00 69.12 182 CYS A C 1
ATOM 1355 O O . CYS A 1 182 ? 11.641 -12.020 -11.587 1.00 69.12 182 CYS A O 1
ATOM 1357 N N . SER A 1 183 ? 10.854 -11.337 -13.568 1.00 66.75 183 SER A N 1
ATOM 1358 C CA . SER A 1 183 ? 10.966 -12.643 -14.229 1.00 66.75 183 SER A CA 1
ATOM 1359 C C . SER A 1 183 ? 12.372 -12.984 -14.718 1.00 66.75 183 SER A C 1
ATOM 1361 O O . SER A 1 183 ? 12.688 -14.166 -14.806 1.00 66.75 183 SER A O 1
ATOM 1363 N N . TYR A 1 184 ? 13.207 -11.990 -15.042 1.00 64.31 184 TYR A N 1
ATOM 1364 C CA . TYR A 1 184 ? 14.513 -12.236 -15.674 1.00 64.31 184 TYR A CA 1
ATOM 1365 C C . TYR A 1 184 ? 15.704 -11.755 -14.849 1.00 64.31 184 TYR A C 1
ATOM 1367 O O . TYR A 1 184 ? 16.773 -12.353 -14.923 1.00 64.31 184 TYR A O 1
ATOM 1375 N N . MET A 1 185 ? 15.538 -10.695 -14.055 1.00 62.97 185 MET A N 1
ATOM 1376 C CA . MET A 1 185 ? 16.639 -10.140 -13.258 1.00 62.97 185 MET A CA 1
ATOM 1377 C C . MET A 1 185 ? 16.706 -10.697 -11.832 1.00 62.97 185 MET A C 1
ATOM 1379 O O . MET A 1 185 ? 17.654 -10.366 -11.125 1.00 62.97 185 MET A O 1
ATOM 1383 N N . HIS A 1 186 ? 15.725 -11.508 -11.401 1.00 65.88 186 HIS A N 1
ATOM 1384 C CA . HIS A 1 186 ? 15.599 -12.008 -10.019 1.00 65.88 186 HIS A CA 1
ATOM 1385 C C . HIS A 1 186 ? 15.868 -10.912 -8.979 1.00 65.88 186 HIS A C 1
ATOM 1387 O O . HIS A 1 186 ? 16.624 -11.098 -8.026 1.00 65.88 186 HIS A O 1
ATOM 1393 N N . MET A 1 187 ? 15.309 -9.730 -9.235 1.00 66.50 187 MET A N 1
ATOM 1394 C CA . MET A 1 187 ? 15.647 -8.519 -8.510 1.00 66.50 187 MET A CA 1
ATOM 1395 C C . MET A 1 187 ? 15.419 -8.694 -7.001 1.00 66.50 187 MET A C 1
ATOM 1397 O O . MET A 1 187 ? 14.347 -9.117 -6.566 1.00 66.50 187 MET A O 1
ATOM 1401 N N . ASP A 1 188 ? 16.420 -8.341 -6.190 1.00 71.19 188 ASP A N 1
ATOM 1402 C CA . ASP A 1 188 ? 16.275 -8.355 -4.735 1.00 71.19 188 ASP A CA 1
ATOM 1403 C C . ASP A 1 188 ? 15.413 -7.170 -4.283 1.00 71.19 188 ASP A C 1
ATOM 1405 O O . ASP A 1 188 ? 15.891 -6.047 -4.092 1.00 71.19 188 ASP A O 1
ATOM 1409 N N . VAL A 1 189 ? 14.114 -7.422 -4.105 1.00 72.44 189 VAL A N 1
ATOM 1410 C CA . VAL A 1 189 ? 13.176 -6.398 -3.634 1.00 72.44 189 VAL A CA 1
ATOM 1411 C C . VAL A 1 189 ? 13.476 -5.929 -2.213 1.00 72.44 189 VAL A C 1
ATOM 1413 O O . VAL A 1 189 ? 13.059 -4.836 -1.850 1.00 72.44 189 VAL A O 1
ATOM 1416 N N . ALA A 1 190 ? 14.220 -6.687 -1.398 1.00 73.06 190 ALA A N 1
ATOM 1417 C CA . ALA A 1 190 ? 14.586 -6.221 -0.063 1.00 73.06 190 ALA A CA 1
ATOM 1418 C C . ALA A 1 190 ? 15.559 -5.043 -0.129 1.00 73.06 190 ALA A C 1
ATOM 1420 O O . ALA A 1 190 ? 15.430 -4.108 0.659 1.00 73.06 190 ALA A O 1
ATOM 1421 N N . THR A 1 191 ? 16.492 -5.061 -1.081 1.00 74.38 191 THR A N 1
ATOM 1422 C CA . THR A 1 191 ? 17.396 -3.933 -1.338 1.00 74.38 191 THR A CA 1
ATOM 1423 C C . THR A 1 191 ? 16.611 -2.723 -1.828 1.00 74.38 191 THR A C 1
ATOM 1425 O O . THR A 1 191 ? 16.817 -1.624 -1.328 1.00 74.38 191 THR A O 1
ATOM 1428 N N . LEU A 1 192 ? 15.619 -2.916 -2.702 1.00 75.62 192 LEU A N 1
ATOM 1429 C CA . LEU A 1 192 ? 14.719 -1.831 -3.109 1.00 75.62 192 LEU A CA 1
ATOM 1430 C C . LEU A 1 192 ? 13.956 -1.236 -1.921 1.00 75.62 192 LEU A C 1
ATOM 1432 O O . LEU A 1 192 ? 13.969 -0.021 -1.736 1.00 75.62 192 LEU A O 1
ATOM 1436 N N . TYR A 1 193 ? 13.336 -2.066 -1.077 1.00 77.88 193 TYR A N 1
ATOM 1437 C CA . TYR A 1 193 ? 12.639 -1.583 0.117 1.00 77.88 193 TYR A CA 1
ATOM 1438 C C . TYR A 1 193 ? 13.578 -0.811 1.057 1.00 77.88 193 TYR A C 1
ATOM 1440 O O . TYR A 1 193 ? 13.209 0.248 1.559 1.00 77.88 193 TYR A O 1
ATOM 1448 N N . LYS A 1 194 ? 14.795 -1.319 1.289 1.00 77.62 194 LYS A N 1
ATOM 1449 C CA . LYS A 1 194 ? 15.736 -0.758 2.271 1.00 77.62 194 LYS A CA 1
ATOM 1450 C C . LYS A 1 194 ? 16.521 0.448 1.781 1.00 77.62 194 LYS A C 1
ATOM 1452 O O . LYS A 1 194 ? 16.847 1.301 2.599 1.00 77.62 194 LYS A O 1
ATOM 1457 N N . GLU A 1 195 ? 16.881 0.491 0.504 1.00 82.75 195 GLU A N 1
ATOM 1458 C CA . GLU A 1 195 ? 17.756 1.528 -0.049 1.00 82.75 195 GLU A CA 1
ATOM 1459 C C . GLU A 1 195 ? 16.964 2.562 -0.839 1.00 82.75 195 GLU A C 1
ATOM 1461 O O . GLU A 1 195 ? 17.166 3.757 -0.650 1.00 82.75 195 GLU A O 1
ATOM 1466 N N . THR A 1 196 ? 16.035 2.122 -1.689 1.00 84.62 196 THR A N 1
ATOM 1467 C CA . THR A 1 196 ? 15.271 3.021 -2.564 1.00 84.62 196 THR A CA 1
ATOM 1468 C C . THR A 1 196 ? 14.095 3.668 -1.840 1.00 84.62 196 THR A C 1
ATOM 1470 O O . THR A 1 196 ? 13.845 4.850 -2.031 1.00 84.62 196 THR A O 1
ATOM 1473 N N . PHE A 1 197 ? 13.394 2.920 -0.986 1.00 87.06 197 PHE A N 1
ATOM 1474 C CA . PHE A 1 197 ? 12.219 3.410 -0.250 1.00 87.06 197 PHE A CA 1
ATOM 1475 C C . PHE A 1 197 ? 12.514 3.736 1.217 1.00 87.06 197 PHE A C 1
ATOM 1477 O O . PHE A 1 197 ? 11.592 3.908 2.013 1.00 87.06 197 PHE A O 1
ATOM 1484 N N . LYS A 1 198 ? 13.794 3.845 1.590 1.00 86.06 198 LYS A N 1
ATOM 1485 C CA . LYS A 1 198 ? 14.218 4.102 2.971 1.00 86.06 198 LYS A CA 1
ATOM 1486 C C . LYS A 1 198 ? 13.504 5.303 3.587 1.00 86.06 198 LYS A C 1
ATOM 1488 O O . LYS A 1 198 ? 12.990 5.203 4.698 1.00 86.06 198 LYS A O 1
ATOM 1493 N N . ASP A 1 199 ? 13.476 6.411 2.855 1.00 86.50 199 ASP A N 1
ATOM 1494 C CA . ASP A 1 199 ? 12.927 7.674 3.344 1.00 86.50 199 ASP A CA 1
ATOM 1495 C C . ASP A 1 199 ? 11.400 7.610 3.444 1.00 86.50 199 ASP A C 1
ATOM 1497 O O . ASP A 1 199 ? 10.824 8.156 4.377 1.00 86.50 199 ASP A O 1
ATOM 1501 N N . VAL A 1 200 ? 10.748 6.839 2.568 1.00 88.44 200 VAL A N 1
ATOM 1502 C CA . VAL A 1 200 ? 9.311 6.549 2.656 1.00 88.44 200 VAL A CA 1
ATOM 1503 C C . VAL A 1 200 ? 8.980 5.783 3.938 1.00 88.44 200 VAL A C 1
ATOM 1505 O O . VAL A 1 200 ? 8.059 6.157 4.662 1.00 88.44 200 VAL A O 1
ATOM 1508 N N . PHE A 1 201 ? 9.731 4.727 4.256 1.00 87.25 201 PHE A N 1
ATOM 1509 C CA . PHE A 1 201 ? 9.516 3.970 5.492 1.00 87.25 201 PHE A CA 1
ATOM 1510 C C . PHE A 1 201 ? 9.877 4.777 6.745 1.00 87.25 201 PHE A C 1
ATOM 1512 O O . PHE A 1 201 ? 9.187 4.671 7.758 1.00 87.25 201 PHE A O 1
ATOM 1519 N N . ALA A 1 202 ? 10.926 5.601 6.682 1.00 85.62 202 ALA A N 1
ATOM 1520 C CA . ALA A 1 202 ? 11.284 6.511 7.766 1.00 85.62 202 ALA A CA 1
ATOM 1521 C C . ALA A 1 202 ? 10.194 7.566 8.005 1.00 85.62 202 ALA A C 1
ATOM 1523 O O . ALA A 1 202 ? 9.890 7.875 9.154 1.00 85.62 202 ALA A O 1
ATOM 1524 N N . GLU A 1 203 ? 9.578 8.078 6.938 1.00 87.44 203 GLU A N 1
ATOM 1525 C CA . GLU A 1 203 ? 8.465 9.019 7.031 1.00 87.44 203 GLU A CA 1
ATOM 1526 C C . GLU A 1 203 ? 7.219 8.353 7.619 1.00 87.44 203 GLU A C 1
ATOM 1528 O O . GLU A 1 203 ? 6.519 8.984 8.405 1.00 87.44 203 GLU A O 1
ATOM 1533 N N . LEU A 1 204 ? 6.932 7.084 7.309 1.00 82.88 204 LEU A N 1
ATOM 1534 C CA . LEU A 1 204 ? 5.777 6.386 7.887 1.00 82.88 204 LEU A CA 1
ATOM 1535 C C . LEU A 1 204 ? 5.939 6.057 9.379 1.00 82.88 204 LEU A C 1
ATOM 1537 O O . LEU A 1 204 ? 4.932 6.089 10.089 1.00 82.88 204 LEU A O 1
ATOM 1541 N N . ALA A 1 205 ? 7.162 5.778 9.846 1.00 79.00 205 ALA A N 1
ATOM 1542 C CA . ALA A 1 205 ? 7.464 5.459 11.247 1.00 79.00 205 ALA A CA 1
ATOM 1543 C C . ALA A 1 205 ? 7.140 6.621 12.211 1.00 79.00 205 ALA A C 1
ATOM 1545 O O . ALA A 1 205 ? 6.455 6.385 13.231 1.00 79.00 205 ALA A O 1
#

Nearest PDB structures (foldseek):
  4l9d-assembly2_B  TM=4.540E-01  e=1.479E-01  Vibrio cholerae M66-2
  3b8y-assembly2_B  TM=3.682E-01  e=7.295E-01  Dickeya chrysanthemi
  5v1d-assembly2_C  TM=2.658E-01  e=2.373E-01  Bos taurus
  1o75-assembly1_A  TM=3.051E-01  e=1.398E+00  Treponema pallidum

Secondary structure (DSSP, 8-state):
---------------SSSSSHHHHHHHHTTS----PPPBHHHHHHHHHHHHHHH-GGGHHHHHHHTSPP-S-----BGGGGGTSTTEEEEES---SSEEEEEETTEEEEEEPP-TTS-EEEEEEEEE-TTSBBSSPPEEESEEEE---TTEEEEEEEEEE-TT--EEEPPPEEEEEEEHHHHHTS---HHHIIIIISHHHHHHH-

Radius of gyration: 28.4 Å; Cα contacts (8 Å, |Δi|>4): 344; chains: 1; bounding box: 54×102×56 Å